Protein AF-0000000076527649 (afdb_homodimer)

InterPro domains:
  IPR000086 NUDIX hydrolase domain [PF00293] (22-141)
  IPR000086 NUDIX hydrolase domain [PS51462] (19-153)
  IPR015797 NUDIX hydrolase-like domain superfamily [SSF55811] (13-155)

Radius of gyration: 20.02 Å; Cα contacts (8 Å, |Δi|>4): 810; chains: 2; bounding box: 46×56×42 Å

pLDDT: mean 96.18, std 4.48, range [64.5, 98.94]

Solvent-accessible surface area (backbone atoms only — not comparable to full-atom values): 16384 Å² total; per-residue (Å²): 100,77,82,54,66,71,56,52,59,46,35,76,54,52,56,45,56,76,44,50,30,47,29,27,26,37,42,34,37,35,88,86,57,24,36,46,32,33,24,31,57,88,78,54,30,31,28,52,42,60,48,65,54,57,81,39,43,33,54,55,55,36,32,37,49,42,35,29,48,48,26,57,35,54,51,43,79,75,43,53,12,29,44,43,36,36,65,70,45,70,46,96,88,52,41,27,37,20,36,41,34,42,31,26,20,28,30,42,57,91,42,78,64,76,57,38,63,54,45,78,46,35,76,41,40,45,75,30,44,83,89,57,62,78,79,51,61,36,84,65,30,64,62,52,46,51,34,18,52,52,23,73,76,39,48,56,72,31,36,45,68,83,100,78,80,54,66,72,56,53,58,47,36,77,55,52,56,43,55,76,43,51,29,46,30,27,26,36,40,34,38,36,88,87,58,24,35,46,33,32,23,31,58,87,80,55,30,32,27,53,43,59,49,67,52,56,81,40,42,34,54,54,54,35,30,38,52,42,35,28,48,47,27,55,36,54,51,43,79,74,42,51,11,30,45,42,37,36,66,71,43,69,46,96,89,51,41,26,37,20,36,40,33,42,31,26,19,28,30,44,56,91,41,78,62,77,57,36,63,53,44,79,46,35,77,40,42,43,74,29,44,84,92,56,63,78,79,52,59,35,85,66,30,62,61,54,47,50,34,17,52,52,23,72,75,38,50,55,72,32,35,46,69,83

Nearest PDB structures (foldseek):
  3i7u-assembly1_B  TM=8.490E-01  e=4.501E-09  Aquifex aeolicus VF5
  6m72-assembly1_A  TM=7.356E-01  e=7.738E-08  Mycolicibacterium smegmatis MC2 155
  7r0d-assembly1_AAA  TM=6.842E-01  e=3.513E-07  Homo sapiens
  4mpo-assembly3_C  TM=6.882E-01  e=1.600E-07  Chlamydia trac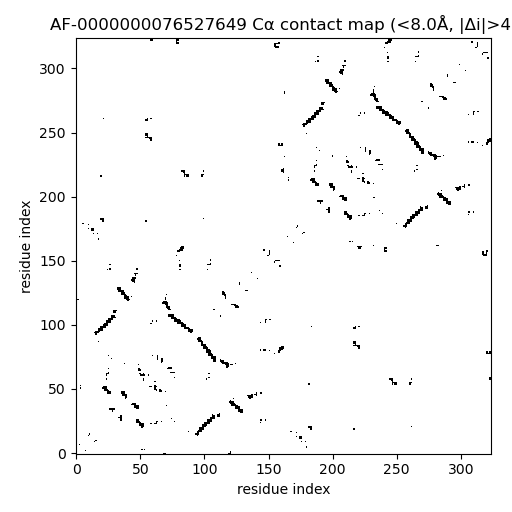homatis L2/434/Bu
  2azw-assembly1_A  TM=6.845E-01  e=6.416E-06  Enterococcus faecalis V583

Sequence (324 aa):
MATPDFILALRDKIGHDLLWLPGVSIVVVDDDGRVLLGRRADTGHWAVVSGIPDPGEQPAAAAMRECLEETGVEAEVLGVASVSAGAPTSFPNGDRCAFMDITFAARPVGGTARAYVADDESTEVGWFAPEALPEPLLASTPGRMRAALDWLADPARGARFQMATP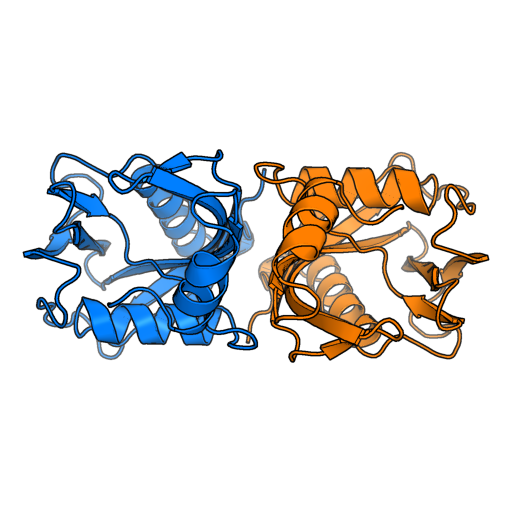DFILALRDKIGHDLLWLPGVSIVVVDDDGRVLLGRRADTGHWAVVSGIPDPGEQPAAAAMRECLEETGVEAEVLGVASVSAGAPTSFPNGDRCAFMDITFAARPVGGTARAYVADDESTEVGWFAPEALPEPLLASTPGRMRAALDWLADPARGARFQ

Organism: NCBI:txid131109

Structure (mmCIF, N/CA/C/O backbone):
data_AF-0000000076527649-model_v1
#
loop_
_entity.id
_entity.type
_entity.pdbx_description
1 polymer 'NUDIX domain-containing protein'
#
loop_
_atom_site.group_PDB
_atom_site.id
_atom_site.type_symbol
_atom_site.label_atom_id
_atom_site.label_alt_id
_atom_site.label_comp_id
_atom_site.label_asym_id
_atom_site.label_entity_id
_atom_site.label_seq_id
_atom_site.pdbx_PDB_ins_code
_atom_site.Cartn_x
_atom_site.Cartn_y
_atom_site.Cartn_z
_atom_site.occupancy
_atom_site.B_iso_or_equiv
_atom_site.auth_seq_id
_atom_site.auth_comp_id
_atom_site.auth_asym_id
_atom_site.auth_atom_id
_atom_site.pdbx_PDB_model_num
ATOM 1 N N . MET A 1 1 ? 8.305 14.57 11.555 1 64.5 1 MET A N 1
ATOM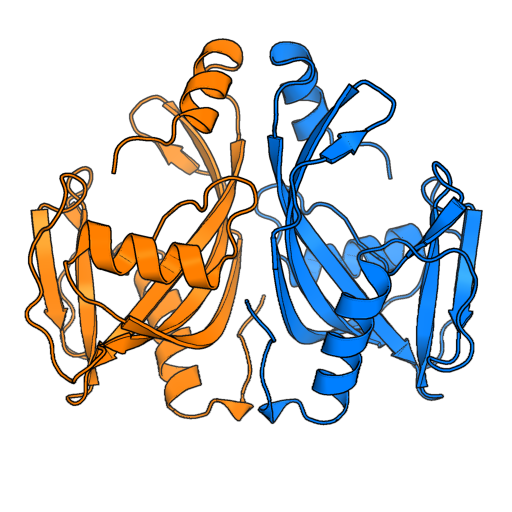 2 C CA . MET A 1 1 ? 9.242 13.586 12.086 1 64.5 1 MET A CA 1
ATOM 3 C C . MET A 1 1 ? 10.508 13.523 11.234 1 64.5 1 MET A C 1
ATOM 5 O O . MET A 1 1 ? 10.477 13.867 10.055 1 64.5 1 MET A O 1
ATOM 9 N N . ALA A 1 2 ? 11.594 13.273 11.875 1 75.12 2 ALA A N 1
ATOM 10 C CA . ALA A 1 2 ? 12.867 13.016 11.219 1 75.12 2 ALA A CA 1
ATOM 11 C C . ALA A 1 2 ? 12.766 11.844 10.25 1 75.12 2 ALA A C 1
ATOM 13 O O . ALA A 1 2 ? 11.875 11 10.383 1 75.12 2 ALA A O 1
ATOM 14 N N . THR A 1 3 ? 13.414 11.953 9.078 1 87.25 3 THR A N 1
ATOM 15 C CA . THR A 1 3 ? 13.555 10.805 8.188 1 87.25 3 THR A CA 1
ATOM 16 C C . THR A 1 3 ? 13.844 9.531 8.977 1 87.25 3 THR A C 1
ATOM 18 O O . THR A 1 3 ? 14.719 9.523 9.844 1 87.25 3 THR A O 1
ATOM 21 N N . PRO A 1 4 ? 13.047 8.555 8.734 1 91.25 4 PRO A N 1
ATOM 22 C CA . PRO A 1 4 ? 13.273 7.312 9.477 1 91.25 4 PRO A CA 1
ATOM 23 C C . PRO A 1 4 ? 14.703 6.797 9.344 1 91.25 4 PRO A C 1
ATOM 25 O O . PRO A 1 4 ? 15.32 6.945 8.281 1 91.25 4 PRO A O 1
ATOM 28 N N . ASP A 1 5 ? 15.203 6.109 10.359 1 92.56 5 ASP A N 1
ATOM 29 C CA . ASP A 1 5 ? 16.578 5.633 10.43 1 92.56 5 ASP A CA 1
ATOM 30 C C . ASP A 1 5 ? 16.891 4.668 9.289 1 92.56 5 ASP A C 1
ATOM 32 O O . ASP A 1 5 ? 18 4.691 8.734 1 92.56 5 ASP A O 1
ATOM 36 N N . PHE A 1 6 ? 16.016 3.811 8.938 1 94.81 6 PHE A N 1
ATOM 37 C CA . PHE A 1 6 ? 16.297 2.822 7.906 1 94.81 6 PHE A CA 1
ATOM 38 C C . PHE A 1 6 ? 16.5 3.496 6.551 1 94.81 6 PHE A C 1
ATOM 40 O O . PHE A 1 6 ? 17.234 2.996 5.707 1 94.81 6 PHE A O 1
ATOM 47 N N . ILE A 1 7 ? 15.805 4.574 6.344 1 96.38 7 ILE A N 1
ATOM 48 C CA . ILE A 1 7 ? 15.992 5.332 5.109 1 96.38 7 ILE A CA 1
ATOM 49 C C . ILE A 1 7 ? 17.359 6.016 5.121 1 96.38 7 ILE A C 1
ATOM 51 O O . ILE A 1 7 ? 18.078 5.996 4.121 1 96.38 7 ILE A O 1
ATOM 55 N N . LEU A 1 8 ? 17.703 6.625 6.266 1 95.94 8 LEU A N 1
ATOM 56 C CA . LEU A 1 8 ? 18.984 7.293 6.387 1 95.94 8 LEU A CA 1
ATOM 57 C C . LEU A 1 8 ? 20.141 6.324 6.113 1 95.94 8 LEU A C 1
ATOM 59 O O . LEU A 1 8 ? 21.109 6.68 5.449 1 95.94 8 LEU A O 1
ATOM 63 N N . ALA A 1 9 ? 19.984 5.156 6.621 1 96.62 9 ALA A N 1
ATOM 64 C CA . ALA A 1 9 ? 21 4.129 6.414 1 96.62 9 ALA A CA 1
ATOM 65 C C . ALA A 1 9 ? 21.141 3.795 4.934 1 96.62 9 ALA A C 1
ATOM 67 O O . ALA A 1 9 ? 22.266 3.615 4.441 1 96.62 9 ALA A O 1
ATOM 68 N N . LEU A 1 10 ? 20.062 3.732 4.234 1 97.5 10 LEU A N 1
ATOM 69 C CA . LEU A 1 10 ? 20.109 3.465 2.803 1 97.5 10 LEU A CA 1
ATOM 70 C C . LEU A 1 10 ? 20.75 4.637 2.053 1 97.5 10 LEU A C 1
ATOM 72 O O . LEU A 1 10 ? 21.578 4.434 1.169 1 97.5 10 LEU A O 1
ATOM 76 N N . ARG A 1 11 ? 20.344 5.809 2.455 1 97.75 11 ARG A N 1
ATOM 77 C CA . ARG A 1 11 ? 20.828 7.008 1.776 1 97.75 11 ARG A CA 1
ATOM 78 C C . ARG A 1 11 ? 22.344 7.133 1.902 1 97.75 11 ARG A C 1
ATOM 80 O O . ARG A 1 11 ? 23 7.609 0.98 1 97.75 11 ARG A O 1
ATOM 87 N N . ASP A 1 12 ? 22.875 6.707 2.986 1 97.69 12 ASP A N 1
ATOM 88 C CA . ASP A 1 12 ? 24.312 6.73 3.197 1 97.69 12 ASP A CA 1
ATOM 89 C C . ASP A 1 12 ? 25.047 5.914 2.131 1 97.69 12 ASP A C 1
ATOM 91 O O . ASP A 1 12 ? 26.203 6.195 1.802 1 97.69 12 ASP A O 1
ATOM 95 N N . LYS A 1 13 ? 24.359 5.035 1.531 1 97.94 13 LYS A N 1
ATOM 96 C CA . LYS A 1 13 ? 25 4.117 0.59 1 97.94 13 LYS A CA 1
ATOM 97 C C . LYS A 1 13 ? 24.578 4.418 -0.844 1 97.94 13 LYS A C 1
ATOM 99 O O . LYS A 1 13 ? 25.391 4.344 -1.767 1 97.94 13 LYS A O 1
ATOM 104 N N . ILE A 1 14 ? 23.375 4.859 -1.04 1 98.06 14 ILE A N 1
ATOM 105 C CA . ILE A 1 14 ? 22.875 4.934 -2.406 1 98.06 14 ILE A CA 1
ATOM 106 C C . ILE A 1 14 ? 22.828 6.391 -2.863 1 98.06 14 ILE A C 1
ATOM 108 O O . ILE A 1 14 ? 22.5 6.676 -4.016 1 98.06 14 ILE A O 1
ATOM 112 N N . GLY A 1 15 ? 23.125 7.254 -1.95 1 97.44 15 GLY A N 1
ATOM 113 C CA . GLY A 1 15 ? 22.969 8.664 -2.27 1 97.44 15 GLY A CA 1
ATOM 114 C C . GLY A 1 15 ? 21.531 9.062 -2.521 1 97.44 15 GLY A C 1
ATOM 115 O O . GLY A 1 15 ? 20.656 8.836 -1.68 1 97.44 15 GLY A O 1
ATOM 116 N N . HIS A 1 16 ? 21.328 9.562 -3.748 1 97.06 16 HIS A N 1
ATOM 117 C CA . HIS A 1 16 ? 20.031 10.141 -4.051 1 97.06 16 HIS A CA 1
ATOM 118 C C . HIS A 1 16 ? 19.234 9.25 -4.996 1 97.06 16 HIS A C 1
ATOM 120 O O . HIS A 1 16 ? 18.234 9.688 -5.57 1 97.06 16 HIS A O 1
ATOM 126 N N . ASP A 1 17 ? 19.625 8.016 -5.133 1 97.5 17 ASP A N 1
ATOM 127 C CA . ASP A 1 17 ? 18.953 7.086 -6.039 1 97.5 17 ASP A CA 1
ATOM 128 C C . ASP A 1 17 ? 17.5 6.871 -5.621 1 97.5 17 ASP A C 1
ATOM 130 O O . ASP A 1 17 ? 17.125 7.094 -4.465 1 97.5 17 ASP A O 1
ATOM 134 N N . LEU A 1 18 ? 16.719 6.414 -6.492 1 97.88 18 LEU A N 1
ATOM 135 C CA . LEU A 1 18 ? 15.273 6.281 -6.309 1 97.88 18 LEU A CA 1
ATOM 136 C C . LEU A 1 18 ? 14.953 5.215 -5.27 1 97.88 18 LEU A C 1
ATOM 138 O O . LEU A 1 18 ? 15.43 4.082 -5.371 1 97.88 18 LEU A O 1
ATOM 142 N N . LEU A 1 19 ? 14.227 5.617 -4.273 1 98.19 19 LEU A N 1
ATOM 143 C CA . LEU A 1 19 ? 13.617 4.68 -3.338 1 98.19 19 LEU A CA 1
ATOM 144 C C . LEU A 1 19 ? 12.125 4.543 -3.605 1 98.19 19 LEU A C 1
ATOM 146 O O . LEU A 1 19 ? 11.414 5.547 -3.738 1 98.19 19 LEU A O 1
ATOM 150 N N . TRP A 1 20 ? 11.609 3.389 -3.768 1 98.62 20 TRP A N 1
ATOM 151 C CA . TRP A 1 20 ? 10.203 3.041 -3.898 1 98.62 20 TRP A CA 1
ATOM 152 C C . TRP A 1 20 ? 9.641 2.533 -2.574 1 98.62 20 TRP A C 1
ATOM 154 O O . TRP A 1 20 ? 9.953 1.422 -2.145 1 98.62 20 TRP A O 1
ATOM 164 N N . LEU A 1 21 ? 8.797 3.338 -1.965 1 98.62 21 LEU A N 1
ATOM 165 C CA . LEU A 1 21 ? 8.484 3.119 -0.557 1 98.62 21 LEU A CA 1
ATOM 166 C C . LEU A 1 21 ? 6.977 3.049 -0.34 1 98.62 21 LEU A C 1
ATOM 168 O O . LEU A 1 21 ? 6.211 3.689 -1.062 1 98.62 21 LEU A O 1
ATOM 172 N N . PRO A 1 22 ? 6.555 2.277 0.679 1 98.69 22 PRO A N 1
ATOM 173 C CA . PRO A 1 22 ? 5.176 2.418 1.148 1 98.69 22 PRO A CA 1
ATOM 174 C C . PRO A 1 22 ? 4.93 3.744 1.867 1 98.69 22 PRO A C 1
ATOM 176 O O . PRO A 1 22 ? 5.812 4.242 2.566 1 98.69 22 PRO A O 1
ATOM 179 N N . GLY A 1 23 ? 3.785 4.277 1.646 1 98.44 23 GLY A N 1
ATOM 180 C CA . GLY A 1 23 ? 3.271 5.41 2.4 1 98.44 23 GLY A CA 1
ATOM 181 C C . GLY A 1 23 ? 1.859 5.191 2.912 1 98.44 23 GLY A C 1
ATOM 182 O O . GLY A 1 23 ? 1.123 4.355 2.385 1 98.44 23 GLY A O 1
ATOM 183 N N . VAL A 1 24 ? 1.516 5.902 3.941 1 98.88 24 VAL A N 1
ATOM 184 C CA . VAL A 1 24 ? 0.145 5.922 4.441 1 98.88 24 VAL A CA 1
ATOM 185 C C . VAL A 1 24 ? -0.323 7.363 4.609 1 98.88 24 VAL A C 1
ATOM 187 O O . VAL A 1 24 ? 0.489 8.266 4.832 1 98.88 24 VAL A O 1
ATOM 190 N N . SER A 1 25 ? -1.574 7.547 4.504 1 98.81 25 SER A N 1
ATOM 191 C CA . SER A 1 25 ? -2.244 8.812 4.797 1 98.81 25 SER A CA 1
ATOM 192 C C . SER A 1 25 ? -3.549 8.578 5.555 1 98.81 25 SER A C 1
ATOM 194 O O . SER A 1 25 ? -4.121 7.488 5.496 1 98.81 25 SER A O 1
ATOM 196 N N . ILE A 1 26 ? -3.977 9.531 6.285 1 98.94 26 ILE A N 1
ATOM 197 C CA . ILE A 1 26 ? -5.184 9.43 7.098 1 98.94 26 ILE A CA 1
ATOM 198 C C . ILE A 1 26 ? -5.984 10.727 7 1 98.94 26 ILE A C 1
ATOM 200 O O . ILE A 1 26 ? -5.453 11.812 7.234 1 98.94 26 ILE A O 1
ATOM 204 N N . VAL A 1 27 ? -7.195 10.609 6.551 1 98.94 27 VAL A N 1
ATOM 205 C CA . VAL A 1 27 ? -8.133 11.727 6.504 1 98.94 27 VAL A CA 1
ATOM 206 C C . VAL A 1 27 ? -9.094 11.641 7.684 1 98.94 27 VAL A C 1
ATOM 208 O O . VAL A 1 27 ? -9.992 10.789 7.703 1 98.94 27 VAL A O 1
ATOM 211 N N . VAL A 1 28 ? -8.906 12.5 8.602 1 98.88 28 VAL A N 1
ATOM 212 C CA . VAL A 1 28 ? -9.711 12.516 9.828 1 98.88 28 VAL A CA 1
ATOM 213 C C . VAL A 1 28 ? -10.828 13.547 9.695 1 98.88 28 VAL A C 1
ATOM 215 O O . VAL A 1 28 ? -10.562 14.734 9.461 1 98.88 28 VAL A O 1
ATOM 218 N N . VAL A 1 29 ? -12.008 13.094 9.836 1 98.62 29 VAL A N 1
ATOM 219 C CA . VAL A 1 29 ? -13.18 13.961 9.727 1 98.62 29 VAL A CA 1
ATOM 220 C C . VAL A 1 29 ? -13.922 14 11.055 1 98.62 29 VAL A C 1
ATOM 222 O O . VAL A 1 29 ? -14.32 12.953 11.578 1 98.62 29 VAL A O 1
ATOM 225 N N . ASP A 1 30 ? -14.07 15.203 11.578 1 98 30 ASP A N 1
ATOM 226 C CA . ASP A 1 30 ? -14.695 15.297 12.891 1 98 30 ASP A CA 1
ATOM 227 C C . ASP A 1 30 ? -16.219 15.344 12.773 1 98 30 ASP A C 1
ATOM 229 O O . ASP A 1 30 ? -16.766 15.18 11.688 1 98 30 ASP A O 1
ATOM 233 N N . ASP A 1 31 ? -16.875 15.523 13.891 1 95.44 31 ASP A N 1
ATOM 234 C CA . ASP A 1 31 ? -18.328 15.422 13.977 1 95.44 31 ASP A CA 1
ATOM 235 C C . ASP A 1 31 ? -19 16.562 13.211 1 95.44 31 ASP A C 1
ATOM 237 O O . ASP A 1 31 ? -20.156 16.438 12.82 1 95.44 31 ASP A O 1
ATOM 241 N N . ASP A 1 32 ? -18.297 17.625 13.023 1 96.06 32 ASP A N 1
ATOM 242 C CA . ASP A 1 32 ? -18.844 18.781 12.305 1 96.06 32 ASP A CA 1
ATOM 243 C C . ASP A 1 32 ? -18.547 18.688 10.812 1 96.06 32 ASP A C 1
ATOM 245 O O . ASP A 1 32 ? -18.844 19.609 10.055 1 96.06 32 ASP A O 1
ATOM 249 N N . GLY A 1 33 ? -17.859 17.594 10.383 1 97 33 GLY A N 1
ATOM 250 C CA . GLY A 1 33 ? -17.547 17.391 8.984 1 97 33 GLY A CA 1
ATOM 251 C C . GLY A 1 33 ? -16.234 18.047 8.555 1 97 33 GLY A C 1
ATOM 252 O O . GLY A 1 33 ? -15.914 18.078 7.367 1 97 33 GLY A O 1
ATOM 253 N N . ARG A 1 34 ? -15.492 18.562 9.492 1 98.12 34 ARG A N 1
ATOM 254 C CA . ARG A 1 34 ? -14.234 19.219 9.164 1 98.12 34 ARG A CA 1
ATOM 255 C C . ARG A 1 34 ? -13.102 18.188 9.023 1 98.12 34 ARG A C 1
ATOM 257 O O . ARG A 1 34 ? -13.125 17.141 9.672 1 98.12 34 ARG A O 1
ATOM 264 N N . VAL A 1 35 ? -12.164 18.562 8.203 1 98.62 35 VAL A N 1
ATOM 265 C CA . VAL A 1 35 ? -11.023 17.688 7.93 1 98.62 35 VAL A CA 1
ATOM 266 C C . VAL A 1 35 ? -9.773 18.234 8.609 1 98.62 35 VAL A C 1
ATOM 268 O O . VAL A 1 35 ? -9.555 19.453 8.625 1 98.62 35 VAL A O 1
ATOM 271 N N . LEU A 1 36 ? -8.992 17.359 9.18 1 98.62 36 LEU A N 1
ATOM 272 C CA . LEU A 1 36 ? -7.734 17.688 9.836 1 98.62 36 LEU A CA 1
ATOM 273 C C . LEU A 1 36 ? -6.605 17.828 8.812 1 98.62 36 LEU A C 1
ATOM 275 O O . LEU A 1 36 ? -6.348 16.891 8.047 1 98.62 36 LEU A O 1
ATOM 279 N N . LEU A 1 37 ? -5.988 19 8.734 1 98.56 37 LEU A N 1
ATOM 280 C CA . LEU A 1 37 ? -4.844 19.234 7.855 1 98.56 37 LEU A CA 1
ATOM 281 C C . LEU A 1 37 ? -3.664 19.797 8.641 1 98.56 37 LEU A C 1
ATOM 283 O O . LEU A 1 37 ? -3.852 20.422 9.688 1 98.56 37 LEU A O 1
ATOM 287 N N . GLY A 1 38 ? -2.512 19.547 8.148 1 98 38 GLY A N 1
ATOM 288 C CA . GLY A 1 38 ? -1.291 20.188 8.617 1 98 38 GLY A CA 1
ATOM 289 C C . GLY A 1 38 ? -0.568 20.969 7.531 1 98 38 GLY A C 1
ATOM 290 O O . GLY A 1 38 ? -0.561 20.562 6.371 1 98 38 GLY A O 1
ATOM 291 N N . ARG A 1 39 ? 0.053 22.047 7.941 1 97.62 39 ARG A N 1
ATOM 292 C CA . ARG A 1 39 ? 0.873 22.828 7.02 1 97.62 39 ARG A CA 1
ATOM 293 C C . ARG A 1 39 ? 2.336 22.391 7.094 1 97.62 39 ARG A C 1
ATOM 295 O O . ARG A 1 39 ? 2.982 22.562 8.133 1 97.62 39 ARG A O 1
ATOM 302 N N . ARG A 1 40 ? 2.834 21.938 5.98 1 94.56 40 ARG A N 1
ATOM 303 C CA . ARG A 1 40 ? 4.195 21.422 5.949 1 94.56 40 ARG A CA 1
ATOM 304 C C . ARG A 1 40 ? 5.211 22.531 6.207 1 94.56 40 ARG A C 1
ATOM 306 O O . ARG A 1 40 ? 5.117 23.609 5.629 1 94.56 40 ARG A O 1
ATOM 313 N N . ALA A 1 41 ? 6.254 22.172 6.941 1 92.5 41 ALA A N 1
ATOM 314 C CA . ALA A 1 41 ? 7.293 23.141 7.289 1 92.5 41 ALA A CA 1
ATOM 315 C C . ALA A 1 41 ? 8.211 23.406 6.102 1 92.5 41 ALA A C 1
ATOM 317 O O . ALA A 1 41 ? 8.727 24.516 5.941 1 92.5 41 ALA A O 1
ATOM 318 N N . ASP A 1 42 ? 8.383 22.438 5.285 1 87.69 42 ASP A N 1
ATOM 319 C CA . ASP A 1 42 ? 9.375 22.531 4.219 1 87.69 42 ASP A CA 1
ATOM 320 C C . ASP A 1 42 ? 8.82 23.281 3.014 1 87.69 42 ASP A C 1
ATOM 322 O O . ASP A 1 42 ? 9.562 23.969 2.301 1 87.69 42 ASP A O 1
ATOM 326 N N . THR A 1 43 ? 7.539 23.219 2.721 1 90.88 43 THR A N 1
ATOM 327 C CA . THR A 1 43 ? 7.008 23.75 1.476 1 90.88 43 THR A CA 1
ATOM 328 C C . THR A 1 43 ? 5.922 24.797 1.755 1 90.88 43 THR A C 1
ATOM 330 O O . THR A 1 43 ? 5.57 25.578 0.877 1 90.88 43 THR A O 1
ATOM 333 N N . GLY A 1 44 ? 5.277 24.641 2.928 1 95.12 44 GLY A N 1
ATOM 334 C CA . GLY A 1 44 ? 4.195 25.547 3.287 1 95.12 44 GLY A CA 1
ATOM 335 C C . GLY A 1 44 ? 2.844 25.094 2.77 1 95.12 44 GLY A C 1
ATOM 336 O O . GLY A 1 44 ? 1.836 25.766 2.955 1 95.12 44 GLY A O 1
ATOM 337 N N . HIS A 1 45 ? 2.834 24 2.092 1 97.25 45 HIS A N 1
ATOM 338 C CA . HIS A 1 45 ? 1.574 23.469 1.585 1 97.25 45 HIS A CA 1
ATOM 339 C C . HIS A 1 45 ? 0.78 22.797 2.691 1 97.25 45 HIS A C 1
ATOM 341 O O . HIS A 1 45 ? 1.358 22.141 3.566 1 97.25 45 HIS A O 1
ATOM 347 N N . TRP A 1 46 ? -0.523 22.922 2.648 1 98.31 46 TRP A N 1
ATOM 348 C CA . TRP A 1 46 ? -1.419 22.172 3.518 1 98.31 46 TRP A CA 1
ATOM 349 C C . TRP A 1 46 ? -1.645 20.766 2.973 1 98.31 46 TRP A C 1
ATOM 351 O O . TRP A 1 46 ? -1.815 20.578 1.765 1 98.31 46 TRP A O 1
ATOM 361 N N . ALA A 1 47 ? -1.602 19.812 3.85 1 98.12 47 ALA A N 1
ATOM 362 C CA . ALA A 1 47 ? -1.72 18.422 3.418 1 98.12 47 ALA A CA 1
ATOM 363 C C . ALA A 1 47 ? -2.457 17.578 4.457 1 98.12 47 ALA A C 1
ATOM 365 O O . ALA A 1 47 ? -2.488 17.938 5.641 1 98.12 47 ALA A O 1
ATOM 366 N N . VAL A 1 48 ? -3.07 16.5 4.004 1 98.31 48 VAL A N 1
ATOM 367 C CA . VAL A 1 48 ? -3.543 15.484 4.941 1 98.31 48 VAL A CA 1
ATOM 368 C C . VAL A 1 48 ? -2.355 14.852 5.668 1 98.31 48 VAL A C 1
ATOM 370 O O . VAL A 1 48 ? -1.238 14.836 5.148 1 98.31 48 VAL A O 1
ATOM 373 N N . VAL A 1 49 ? -2.609 14.367 6.867 1 97.75 49 VAL A N 1
ATOM 374 C CA . VAL A 1 49 ? -1.566 13.703 7.641 1 97.75 49 VAL A CA 1
ATOM 375 C C . VAL A 1 49 ? -1.078 12.469 6.891 1 97.75 49 VAL A C 1
ATOM 377 O O . VAL A 1 49 ? -1.883 11.6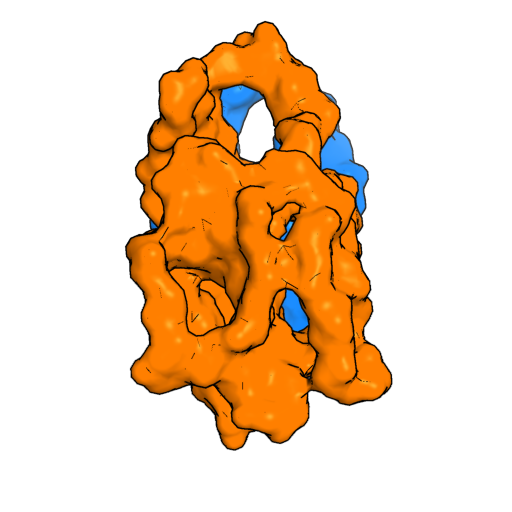72 6.395 1 97.75 49 VAL A O 1
ATOM 380 N N . SER A 1 50 ? 0.14 12.336 6.762 1 97.5 50 SER A N 1
ATOM 381 C CA . SER A 1 50 ? 0.733 11.188 6.086 1 97.5 50 SER A CA 1
ATOM 382 C C . SER A 1 50 ? 2.102 10.852 6.668 1 97.5 50 SER A C 1
ATOM 384 O O . SER A 1 50 ? 2.658 11.625 7.449 1 97.5 50 SER A O 1
ATOM 386 N N . GLY A 1 51 ? 2.654 9.68 6.309 1 96.81 51 GLY A N 1
ATOM 387 C CA . GLY A 1 51 ? 3.977 9.258 6.75 1 96.81 51 GLY A CA 1
ATOM 388 C C . GLY A 1 51 ? 4.398 7.918 6.184 1 96.81 51 GLY A C 1
ATOM 389 O O . GLY A 1 51 ? 3.682 7.328 5.371 1 96.81 51 GLY A O 1
ATOM 390 N N . ILE A 1 52 ? 5.555 7.555 6.52 1 97.75 52 ILE A N 1
ATOM 391 C CA . ILE A 1 52 ? 6.133 6.285 6.09 1 97.75 52 ILE A CA 1
ATOM 392 C C . ILE A 1 52 ? 6.086 5.281 7.242 1 97.75 52 ILE A C 1
ATOM 394 O O . ILE A 1 52 ? 6.648 5.531 8.312 1 97.75 52 ILE A O 1
ATOM 398 N N . PRO A 1 53 ? 5.391 4.172 7.07 1 98.38 53 PRO A N 1
ATOM 399 C CA . PRO A 1 53 ? 5.438 3.135 8.102 1 98.38 53 PRO A CA 1
ATOM 400 C C . PRO A 1 53 ? 6.836 2.553 8.297 1 98.38 53 PRO A C 1
ATOM 402 O O . PRO A 1 53 ? 7.598 2.434 7.332 1 98.38 53 PRO A O 1
ATOM 405 N N . ASP A 1 54 ? 7.148 2.178 9.555 1 97.81 54 ASP A N 1
ATOM 406 C CA . ASP A 1 54 ? 8.352 1.377 9.773 1 97.81 54 ASP A CA 1
ATOM 407 C C . ASP A 1 54 ? 8.227 0.008 9.109 1 97.81 54 ASP A C 1
ATOM 409 O O . ASP A 1 54 ? 7.121 -0.534 8.992 1 97.81 54 ASP A O 1
ATOM 413 N N . PRO A 1 55 ? 9.383 -0.521 8.664 1 98 55 PRO A N 1
ATOM 414 C CA . PRO A 1 55 ? 9.305 -1.859 8.078 1 98 55 PRO A CA 1
ATOM 415 C C . PRO A 1 55 ? 8.586 -2.859 8.984 1 98 55 PRO A C 1
ATOM 417 O O . PRO A 1 55 ? 8.969 -3.031 10.141 1 98 55 PRO A O 1
ATOM 420 N N . GLY A 1 56 ? 7.512 -3.459 8.484 1 97.75 56 GLY A N 1
ATOM 421 C CA . GLY A 1 56 ? 6.746 -4.434 9.25 1 97.75 56 GLY A CA 1
ATOM 422 C C . GLY A 1 56 ? 5.582 -3.818 10 1 97.75 56 GLY A C 1
ATOM 423 O O . GLY A 1 56 ? 4.711 -4.535 10.5 1 97.75 56 GLY A O 1
ATOM 424 N N . GLU A 1 57 ? 5.57 -2.531 10.148 1 98.31 57 GLU A N 1
ATOM 425 C CA . GLU A 1 57 ? 4.453 -1.859 10.805 1 98.31 57 GLU A CA 1
ATOM 426 C C . GLU A 1 57 ? 3.186 -1.938 9.953 1 98.31 57 GLU A C 1
ATOM 428 O O . GLU A 1 57 ? 3.223 -1.685 8.75 1 98.31 57 GLU A O 1
ATOM 433 N N . GLN A 1 58 ? 2.131 -2.348 10.617 1 98.88 58 GLN A N 1
ATOM 434 C CA . GLN A 1 58 ? 0.871 -2.432 9.891 1 98.88 58 GLN A CA 1
ATOM 435 C C . GLN A 1 58 ? 0.37 -1.046 9.492 1 98.88 58 GLN A C 1
ATOM 437 O O . GLN A 1 58 ? 0.572 -0.075 10.227 1 98.88 58 GLN A O 1
ATOM 442 N N . PRO A 1 59 ? -0.298 -0.922 8.312 1 98.81 59 PRO A N 1
ATOM 443 C CA . PRO A 1 59 ? -0.573 0.395 7.73 1 98.81 59 PRO A CA 1
ATOM 444 C C . PRO A 1 59 ? -1.522 1.23 8.586 1 98.81 59 PRO A C 1
ATOM 446 O O . PRO A 1 59 ? -1.311 2.434 8.758 1 98.81 59 PRO A O 1
ATOM 449 N N . ALA A 1 60 ? -2.58 0.609 9.141 1 98.88 60 ALA A N 1
ATOM 450 C CA . ALA A 1 60 ? -3.514 1.375 9.961 1 98.88 60 ALA A CA 1
ATOM 451 C C . ALA A 1 60 ? -2.842 1.874 11.234 1 98.88 60 ALA A C 1
ATOM 453 O O . ALA A 1 60 ? -3.047 3.018 11.648 1 98.88 60 ALA A O 1
ATOM 454 N N . ALA A 1 61 ? -2.062 1.013 11.844 1 98.75 61 ALA A N 1
ATOM 455 C CA . ALA A 1 61 ? -1.324 1.398 13.047 1 98.75 61 ALA A CA 1
ATOM 456 C C . ALA A 1 61 ? -0.393 2.574 12.766 1 98.75 61 ALA A C 1
ATOM 458 O O . ALA A 1 61 ? -0.312 3.514 13.562 1 98.75 61 ALA A O 1
ATOM 459 N N . ALA A 1 62 ? 0.281 2.535 11.672 1 98.56 62 ALA A N 1
ATOM 460 C CA . ALA A 1 62 ? 1.191 3.607 11.273 1 98.56 62 ALA A CA 1
ATOM 461 C C . ALA A 1 62 ? 0.437 4.918 11.062 1 98.56 62 ALA A C 1
ATOM 463 O O . ALA A 1 62 ? 0.877 5.973 11.523 1 98.56 62 ALA A O 1
ATOM 464 N N . ALA A 1 63 ? -0.7 4.855 10.352 1 98.75 63 ALA A N 1
ATOM 465 C CA . ALA A 1 63 ? -1.499 6.047 10.078 1 98.75 63 ALA A CA 1
ATOM 466 C C . ALA A 1 63 ? -1.953 6.715 11.375 1 98.75 63 ALA A C 1
ATOM 468 O O . ALA A 1 63 ? -1.856 7.934 11.523 1 98.75 63 ALA A O 1
ATOM 469 N N . MET A 1 64 ? -2.389 5.887 12.281 1 98.62 64 MET A N 1
ATOM 470 C CA . MET A 1 64 ? -2.863 6.418 13.555 1 98.62 64 MET A CA 1
ATOM 471 C C . MET A 1 64 ? -1.709 6.988 14.375 1 98.62 64 MET A C 1
ATOM 473 O O . MET A 1 64 ? -1.846 8.047 14.992 1 98.62 64 MET A O 1
ATOM 477 N N . ARG A 1 65 ? -0.582 6.281 14.406 1 98.06 65 ARG A N 1
ATOM 478 C CA . ARG A 1 65 ? 0.603 6.781 15.094 1 98.06 65 ARG A CA 1
ATOM 479 C C . ARG A 1 65 ? 1.046 8.125 14.523 1 98.06 65 ARG A C 1
ATOM 481 O O . ARG A 1 65 ? 1.301 9.07 15.273 1 98.06 65 ARG A O 1
ATOM 488 N N . GLU A 1 66 ? 1.128 8.25 13.195 1 97.81 66 GLU A N 1
ATOM 489 C CA . GLU A 1 66 ? 1.528 9.492 12.539 1 97.81 66 GLU A CA 1
ATOM 490 C C . GLU A 1 66 ? 0.562 10.625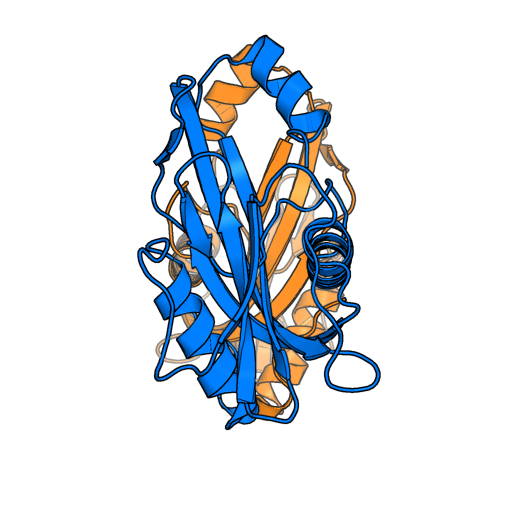 12.859 1 97.81 66 GLU A C 1
ATOM 492 O O . GLU A 1 66 ? 0.982 11.773 13.055 1 97.81 66 GLU A O 1
ATOM 497 N N . CYS A 1 67 ? -0.743 10.32 12.859 1 98.06 67 CYS A N 1
ATOM 498 C CA . CYS A 1 67 ? -1.747 11.328 13.188 1 98.06 67 CYS A CA 1
ATOM 499 C C . CYS A 1 67 ? -1.509 11.906 14.578 1 98.06 67 CYS A C 1
ATOM 501 O O . CYS A 1 67 ? -1.487 13.133 14.75 1 98.06 67 CYS A O 1
ATOM 503 N N . LEU A 1 68 ? -1.312 11.023 15.508 1 97.75 68 LEU A N 1
ATOM 504 C CA . LEU A 1 68 ? -1.062 11.445 16.875 1 97.75 68 LEU A CA 1
ATOM 505 C C . LEU A 1 68 ? 0.236 12.242 16.969 1 97.75 68 LEU A C 1
ATOM 507 O O . LEU A 1 68 ? 0.272 13.305 17.594 1 97.75 68 LEU A O 1
ATOM 511 N N . GLU A 1 69 ? 1.324 11.773 16.391 1 96.62 69 GLU A N 1
ATOM 512 C CA . GLU A 1 69 ? 2.648 12.383 16.453 1 96.62 69 GLU A CA 1
ATOM 513 C C . GLU A 1 69 ? 2.648 13.773 15.828 1 96.62 69 GLU A C 1
ATOM 515 O O . GLU A 1 69 ? 3.293 14.695 16.344 1 96.62 69 GLU A O 1
ATOM 520 N N . GLU A 1 70 ? 1.923 13.953 14.703 1 96.44 70 GLU A N 1
ATOM 521 C CA . GLU A 1 70 ? 2.008 15.195 13.945 1 96.44 70 GLU A CA 1
ATOM 522 C C . GLU A 1 70 ? 1.002 16.219 14.445 1 96.44 70 GLU A C 1
ATOM 524 O O . GLU A 1 70 ? 1.247 17.422 14.367 1 96.44 70 GLU A O 1
ATOM 529 N N . THR A 1 71 ? -0.172 15.75 14.992 1 97.31 71 THR A N 1
ATOM 530 C CA . THR A 1 71 ? -1.267 16.688 15.188 1 97.31 71 THR A CA 1
ATOM 531 C C . THR A 1 71 ? -1.792 16.625 16.609 1 97.31 71 THR A C 1
ATOM 533 O O . THR A 1 71 ? -2.643 17.422 17.016 1 97.31 71 THR A O 1
ATOM 536 N N . GLY A 1 72 ? -1.349 15.602 17.391 1 96.88 72 GLY A N 1
ATOM 537 C CA . GLY A 1 72 ? -1.852 15.406 18.75 1 96.88 72 GLY A CA 1
ATOM 538 C C . GLY A 1 72 ? -3.232 14.781 18.781 1 96.88 72 GLY A C 1
ATOM 539 O O . GLY A 1 72 ? -3.801 14.578 19.859 1 96.88 72 GLY A O 1
ATOM 540 N N . VAL A 1 73 ? -3.799 14.438 17.656 1 97.94 73 VAL A N 1
ATOM 541 C CA . VAL A 1 73 ? -5.168 13.938 17.578 1 97.94 73 VAL A CA 1
ATOM 542 C C . VAL A 1 73 ? -5.16 12.406 17.547 1 97.94 73 VAL A C 1
ATOM 544 O O . VAL A 1 73 ? -4.539 11.805 16.672 1 97.94 73 VAL A O 1
ATOM 547 N N . GLU A 1 74 ? -5.75 11.766 18.5 1 98.12 74 GLU A N 1
ATOM 548 C CA . GLU A 1 74 ? -6.023 10.336 18.453 1 98.12 74 GLU A CA 1
ATOM 549 C C . GLU A 1 74 ? -7.191 10.039 17.516 1 98.12 74 GLU A C 1
ATOM 551 O O . GLU A 1 74 ? -8.258 10.641 17.625 1 98.12 74 GLU A O 1
ATOM 556 N N . ALA A 1 75 ? -6.988 9.164 16.625 1 98.38 75 ALA A N 1
ATOM 557 C CA . ALA A 1 75 ? -8.016 8.867 15.625 1 98.38 75 ALA A CA 1
ATOM 558 C C . ALA A 1 75 ? -8.297 7.371 15.555 1 98.38 75 ALA A C 1
ATOM 560 O O . ALA A 1 75 ? -7.438 6.555 15.906 1 98.38 75 ALA A O 1
ATOM 561 N N . GLU A 1 76 ? -9.453 7.047 15.188 1 98.06 76 GLU A N 1
ATOM 562 C CA . GLU A 1 76 ? -9.852 5.688 14.844 1 98.06 76 GLU A CA 1
ATOM 563 C C . GLU A 1 76 ? -10.016 5.523 13.336 1 98.06 76 GLU A C 1
ATOM 565 O O . GLU A 1 76 ? -10.758 6.266 12.695 1 98.06 76 GLU A O 1
ATOM 570 N N . VAL A 1 77 ? -9.305 4.562 12.789 1 98.62 77 VAL A N 1
ATOM 571 C CA . VAL A 1 77 ? -9.43 4.254 11.367 1 98.62 77 VAL A CA 1
ATOM 572 C C . VAL A 1 77 ? -10.719 3.467 11.125 1 98.62 77 VAL A C 1
ATOM 574 O O . VAL A 1 77 ? -11 2.492 11.828 1 98.62 77 VAL A O 1
ATOM 577 N N . LEU A 1 78 ? -11.469 3.887 10.133 1 98.38 78 LEU A N 1
ATOM 578 C CA . LEU A 1 78 ? -12.742 3.246 9.844 1 98.38 78 LEU A CA 1
ATOM 579 C C . LEU A 1 78 ? -12.633 2.336 8.625 1 98.38 78 LEU A C 1
ATOM 581 O O . LEU A 1 78 ? -13.359 1.346 8.516 1 98.38 78 LEU A O 1
ATOM 585 N N . GLY A 1 79 ? -11.781 2.662 7.711 1 98.69 79 GLY A N 1
ATOM 586 C CA . GLY A 1 79 ? -11.617 1.84 6.523 1 98.69 79 GLY A CA 1
ATOM 587 C C . GLY A 1 79 ? -10.586 2.387 5.551 1 98.69 79 GLY A C 1
ATOM 588 O O . GLY A 1 79 ? -10.078 3.492 5.742 1 98.69 79 GLY A O 1
ATOM 589 N N . VAL A 1 80 ? -10.188 1.627 4.562 1 98.94 80 VAL A N 1
ATOM 590 C CA . VAL A 1 80 ? -9.297 2.025 3.477 1 98.94 80 VAL A CA 1
ATOM 591 C C . VAL A 1 80 ? -10.078 2.818 2.432 1 98.94 80 VAL A C 1
ATOM 593 O O . VAL A 1 80 ? -11 2.289 1.804 1 98.94 80 VAL A O 1
ATOM 596 N N . ALA A 1 81 ? -9.688 4.074 2.207 1 98.81 81 ALA A N 1
ATOM 597 C CA . ALA A 1 81 ? -10.414 4.953 1.296 1 98.81 81 ALA A CA 1
ATOM 598 C C . ALA A 1 81 ? -9.859 4.848 -0.124 1 98.81 81 ALA A C 1
ATOM 600 O O . ALA A 1 81 ? -10.617 4.957 -1.097 1 98.81 81 ALA A O 1
ATOM 601 N N . SER A 1 82 ? -8.562 4.664 -0.24 1 98.88 82 SER A N 1
ATOM 602 C CA . SER A 1 82 ? -7.961 4.559 -1.564 1 98.88 82 SER A CA 1
ATOM 603 C C . SER A 1 82 ? -6.547 3.992 -1.486 1 98.88 82 SER A C 1
ATOM 605 O O . SER A 1 82 ? -5.918 4.02 -0.427 1 98.88 82 SER A O 1
ATOM 607 N N . VAL A 1 83 ? -6.094 3.404 -2.523 1 98.94 83 VAL A N 1
ATOM 608 C CA . VAL A 1 83 ? -4.703 3.018 -2.744 1 98.94 83 VAL A CA 1
ATOM 609 C C . VAL A 1 83 ? -4.215 3.586 -4.074 1 98.94 83 VAL A C 1
ATOM 611 O O . VAL A 1 83 ? -4.949 3.582 -5.066 1 98.94 83 VAL A O 1
ATOM 614 N N . SER A 1 84 ? -2.98 4.16 -4.082 1 98.75 84 SER A N 1
ATOM 615 C CA . SER A 1 84 ? -2.479 4.77 -5.309 1 98.75 84 SER A CA 1
ATOM 616 C C . SER A 1 84 ? -0.965 4.949 -5.258 1 98.75 84 SER A C 1
ATOM 618 O O . SER A 1 84 ? -0.377 5.016 -4.176 1 98.75 84 SER A O 1
ATOM 620 N N . ALA A 1 85 ? -0.393 5.012 -6.441 1 98.56 85 ALA A N 1
ATOM 621 C CA . ALA A 1 85 ? 1.023 5.336 -6.586 1 98.56 85 ALA A CA 1
ATOM 622 C C . ALA A 1 85 ? 1.212 6.781 -7.035 1 98.56 85 ALA A C 1
ATOM 624 O O . ALA A 1 85 ? 0.503 7.262 -7.922 1 98.56 85 ALA A O 1
ATOM 625 N N . GLY A 1 86 ? 2.139 7.441 -6.352 1 97.25 86 GLY A N 1
ATOM 626 C CA . GLY A 1 86 ? 2.562 8.742 -6.852 1 97.25 86 GLY A CA 1
ATOM 627 C C . GLY A 1 86 ? 3.67 8.648 -7.887 1 97.25 86 GLY A C 1
ATOM 628 O O . GLY A 1 86 ? 4.395 7.648 -7.941 1 97.25 86 GLY A O 1
ATOM 629 N N . ALA A 1 87 ? 3.756 9.641 -8.695 1 95.5 87 ALA A N 1
ATOM 630 C CA . ALA A 1 87 ? 4.891 9.719 -9.609 1 95.5 87 ALA A CA 1
ATOM 631 C C . ALA A 1 87 ? 6.199 9.898 -8.844 1 95.5 87 ALA A C 1
ATOM 633 O O . ALA A 1 87 ? 6.219 10.484 -7.762 1 95.5 87 ALA A O 1
ATOM 634 N N . PRO A 1 88 ? 7.238 9.336 -9.453 1 96.06 88 PRO A N 1
ATOM 635 C CA . PRO A 1 88 ? 8.531 9.641 -8.836 1 96.06 88 PRO A CA 1
ATOM 636 C C . PRO A 1 88 ? 8.781 11.141 -8.688 1 96.06 88 PRO A C 1
ATOM 638 O O . PRO A 1 88 ? 8.422 11.914 -9.578 1 96.06 88 PRO A O 1
ATOM 641 N N . THR A 1 89 ? 9.328 11.492 -7.527 1 94.5 89 THR A N 1
ATOM 642 C CA . THR A 1 89 ? 9.578 12.906 -7.27 1 94.5 89 THR A CA 1
ATOM 643 C C . THR A 1 89 ? 10.961 13.102 -6.66 1 94.5 89 THR A C 1
ATOM 645 O O . THR A 1 89 ? 11.578 12.148 -6.18 1 94.5 89 THR A O 1
ATOM 648 N N . SER A 1 90 ? 11.461 14.32 -6.738 1 94.5 90 SER A N 1
ATOM 649 C CA . SER A 1 90 ? 12.719 14.727 -6.125 1 94.5 90 SER A CA 1
ATOM 650 C C . SER A 1 90 ? 12.492 15.766 -5.035 1 94.5 90 SER A C 1
ATOM 652 O O . SER A 1 90 ? 11.688 16.688 -5.207 1 94.5 90 SER A O 1
ATOM 654 N N . PHE A 1 91 ? 13.188 15.492 -3.953 1 91.69 91 PHE A N 1
ATOM 655 C CA . PHE A 1 91 ? 13.133 16.453 -2.854 1 91.69 91 PHE A CA 1
ATOM 656 C C . PHE A 1 91 ? 14.219 17.516 -3.006 1 91.69 91 PHE A C 1
ATOM 658 O O . PHE A 1 91 ? 15.125 17.359 -3.826 1 91.69 91 PHE A O 1
ATOM 665 N N . PRO A 1 92 ? 14.133 18.594 -2.27 1 88.94 92 PRO A N 1
ATOM 666 C CA . PRO A 1 92 ? 15.109 19.672 -2.41 1 88.94 92 PRO A CA 1
ATOM 667 C C . PRO A 1 92 ? 16.547 19.219 -2.164 1 88.94 92 PRO A C 1
ATOM 669 O O . PRO A 1 92 ? 17.484 19.766 -2.762 1 88.94 92 PRO A O 1
ATOM 672 N N . ASN A 1 93 ? 16.781 18.266 -1.38 1 92.25 93 ASN A N 1
ATOM 673 C CA . ASN A 1 93 ? 18.109 17.766 -1.063 1 92.25 93 ASN A CA 1
ATOM 674 C C . ASN A 1 93 ? 18.625 16.812 -2.137 1 92.25 93 ASN A C 1
ATOM 676 O O . ASN A 1 93 ? 19.719 16.281 -2.02 1 92.25 93 ASN A O 1
ATOM 680 N N . GLY A 1 94 ? 17.75 16.547 -3.139 1 95.56 94 GLY A N 1
ATOM 681 C CA . GLY A 1 94 ? 18.156 15.703 -4.25 1 95.56 94 GLY A CA 1
ATOM 682 C C . GLY A 1 94 ? 17.641 14.281 -4.148 1 95.56 94 GLY A C 1
ATOM 683 O O . GLY A 1 94 ? 17.719 13.516 -5.109 1 95.56 94 GLY A O 1
ATOM 684 N N . ASP A 1 95 ? 17.156 13.93 -2.961 1 96.06 95 ASP A N 1
ATOM 685 C CA . ASP A 1 95 ? 16.641 12.578 -2.771 1 96.06 95 ASP A CA 1
ATOM 686 C C . ASP A 1 95 ? 15.469 12.297 -3.717 1 96.06 95 ASP A C 1
ATOM 688 O O . ASP A 1 95 ? 14.602 13.148 -3.912 1 96.06 95 ASP A O 1
ATOM 692 N N . ARG A 1 96 ? 15.492 11.133 -4.324 1 97.56 96 ARG A N 1
ATOM 693 C CA . ARG A 1 96 ? 14.406 10.703 -5.203 1 97.56 96 ARG A CA 1
ATOM 694 C C . ARG A 1 96 ? 13.586 9.594 -4.555 1 97.56 96 ARG A C 1
ATOM 696 O O . ARG A 1 96 ? 14.141 8.641 -4.004 1 97.56 96 ARG A O 1
ATOM 703 N N . CYS A 1 97 ? 12.266 9.766 -4.613 1 97.5 97 CYS A N 1
ATOM 704 C CA . CYS A 1 97 ? 11.367 8.773 -4.039 1 97.5 97 CYS A CA 1
ATOM 705 C C . CYS A 1 97 ? 10.109 8.625 -4.887 1 97.5 97 CYS A C 1
ATOM 707 O O . CYS A 1 97 ? 9.727 9.555 -5.609 1 97.5 97 CYS A O 1
ATOM 709 N N . ALA A 1 98 ? 9.547 7.543 -4.891 1 98.12 98 ALA A N 1
ATOM 710 C CA . ALA A 1 98 ? 8.156 7.277 -5.234 1 98.12 98 ALA A CA 1
ATOM 711 C C . ALA A 1 98 ? 7.434 6.555 -4.098 1 98.12 98 ALA A C 1
ATOM 713 O O . ALA A 1 98 ? 8.062 5.84 -3.312 1 98.12 98 ALA A O 1
ATOM 714 N N . PHE A 1 99 ? 6.148 6.812 -4.027 1 98.31 99 PHE A N 1
ATOM 715 C CA . PHE A 1 99 ? 5.41 6.238 -2.908 1 98.31 99 PHE A CA 1
ATOM 716 C C . PHE A 1 99 ? 4.164 5.508 -3.396 1 98.31 99 PHE A C 1
ATOM 718 O O . PHE A 1 99 ? 3.475 5.988 -4.301 1 98.31 99 PHE A O 1
ATOM 725 N N . MET A 1 100 ? 3.906 4.328 -2.926 1 98.81 100 MET A N 1
ATOM 726 C CA . MET A 1 100 ? 2.586 3.703 -2.934 1 98.81 100 MET A CA 1
ATOM 727 C C . MET A 1 100 ? 1.823 4.027 -1.653 1 98.81 100 MET A C 1
ATOM 729 O O . MET A 1 100 ? 2.225 3.615 -0.564 1 98.81 100 MET A O 1
ATOM 733 N N . ASP A 1 101 ? 0.73 4.645 -1.813 1 98.75 101 ASP A N 1
ATOM 734 C CA . ASP A 1 101 ? 0.048 5.168 -0.635 1 98.75 101 ASP A CA 1
ATOM 735 C C . ASP A 1 101 ? -1.234 4.391 -0.35 1 98.75 101 ASP A C 1
ATOM 737 O O . ASP A 1 101 ? -1.979 4.051 -1.272 1 98.75 101 ASP A O 1
ATOM 741 N N . ILE A 1 102 ? -1.481 4.137 0.881 1 98.94 102 ILE A N 1
ATOM 742 C CA . ILE A 1 102 ? -2.766 3.684 1.408 1 98.94 102 ILE A CA 1
ATOM 743 C C . ILE A 1 102 ? -3.414 4.805 2.217 1 98.94 102 ILE A C 1
ATOM 745 O O . ILE A 1 102 ? -2.908 5.188 3.275 1 98.94 102 ILE A O 1
ATOM 749 N N . THR A 1 103 ? -4.566 5.309 1.762 1 98.94 103 THR A N 1
ATOM 750 C CA . THR A 1 103 ? -5.285 6.375 2.447 1 98.94 103 THR A CA 1
ATOM 751 C C . THR A 1 103 ? -6.426 5.805 3.287 1 98.94 103 THR A C 1
ATOM 753 O O . THR A 1 103 ? -7.254 5.047 2.783 1 98.94 103 THR A O 1
ATOM 756 N N . PHE A 1 104 ? -6.516 6.223 4.527 1 98.94 104 PHE A N 1
ATOM 757 C CA . PHE A 1 104 ? -7.547 5.746 5.438 1 98.94 104 PHE A CA 1
ATOM 758 C C . PHE A 1 104 ? -8.562 6.844 5.734 1 98.94 104 PHE A C 1
ATOM 760 O O . PHE A 1 104 ? -8.195 8.008 5.879 1 98.94 104 PHE A O 1
ATOM 767 N N . ALA A 1 105 ? -9.82 6.484 5.816 1 98.88 105 ALA A N 1
ATOM 768 C CA . ALA A 1 105 ? -10.859 7.312 6.418 1 98.88 105 ALA A CA 1
ATOM 769 C C . ALA A 1 105 ? -10.93 7.102 7.926 1 98.88 105 ALA A C 1
ATOM 771 O O . ALA A 1 105 ? -10.938 5.965 8.398 1 98.88 105 ALA A O 1
ATOM 772 N N . ALA A 1 106 ? -11 8.203 8.648 1 98.75 106 ALA A N 1
ATOM 773 C CA . ALA A 1 106 ? -10.922 8.086 10.102 1 98.75 106 ALA A CA 1
ATOM 774 C C . ALA A 1 106 ? -11.766 9.164 10.781 1 98.75 106 ALA A C 1
ATOM 776 O O . ALA A 1 106 ? -12.219 10.109 10.133 1 98.75 106 ALA A O 1
ATOM 777 N N . ARG A 1 107 ? -11.961 8.992 12.07 1 98.5 107 ARG A N 1
ATOM 778 C CA . ARG A 1 107 ? -12.594 9.961 12.961 1 98.5 107 ARG A CA 1
ATOM 779 C C . ARG A 1 107 ? -11.766 10.148 14.227 1 98.5 107 ARG A C 1
ATOM 781 O O . ARG A 1 107 ? -11.062 9.234 14.664 1 98.5 107 ARG A O 1
ATOM 788 N N . PRO A 1 108 ? -11.805 11.406 14.773 1 98.19 108 PRO A N 1
ATOM 789 C CA . PRO A 1 108 ? -11.125 11.562 16.062 1 98.19 108 PRO A CA 1
ATOM 790 C C . PRO A 1 108 ? -11.773 10.75 17.172 1 98.19 108 PRO A C 1
ATOM 792 O O . PRO A 1 108 ? -13 10.617 17.219 1 98.19 108 PRO A O 1
ATOM 795 N N . VAL A 1 109 ? -10.922 10.242 18.031 1 96.75 109 VAL A N 1
ATOM 796 C CA . VAL A 1 109 ? -11.438 9.516 19.188 1 96.75 109 VAL A CA 1
ATOM 797 C C . VAL A 1 109 ? -12.031 10.508 20.203 1 96.75 109 VAL A C 1
ATOM 799 O O . VAL A 1 109 ? -11.398 11.516 20.531 1 96.75 109 VAL A O 1
ATOM 802 N N . GLY A 1 110 ? -13.164 10.305 20.719 1 90 110 GLY A N 1
ATOM 803 C CA . GLY A 1 110 ? -13.781 11.117 21.75 1 90 110 GLY A CA 1
ATOM 804 C C . GLY A 1 110 ? -14.375 12.414 21.219 1 90 110 GLY A C 1
ATOM 805 O O . GLY A 1 110 ? -14.57 13.367 21.984 1 90 110 GLY A O 1
ATOM 806 N N . GLY A 1 111 ? -14.555 12.508 19.984 1 84 111 GLY A N 1
ATOM 807 C CA . GLY A 1 111 ? -15.125 13.711 19.406 1 84 111 GLY A CA 1
ATOM 808 C C . GLY A 1 111 ? -14.086 14.703 18.938 1 84 111 GLY A C 1
ATOM 809 O O . GLY A 1 111 ? -12.898 14.375 18.859 1 84 111 GLY A O 1
ATOM 810 N N . THR A 1 112 ? -14.609 15.891 18.625 1 81.69 112 THR A N 1
ATOM 811 C CA . THR A 1 112 ? -13.711 16.906 18.109 1 81.69 112 THR A CA 1
ATOM 812 C C . THR A 1 112 ? -12.586 17.188 19.094 1 81.69 112 THR A C 1
ATOM 814 O O . THR A 1 112 ? -12.844 17.547 20.25 1 81.69 112 THR A O 1
ATOM 817 N N . ALA A 1 113 ? -11.391 16.938 18.594 1 84.31 113 ALA A N 1
ATOM 818 C CA . ALA A 1 113 ? -10.195 17.078 19.438 1 84.31 113 ALA A CA 1
ATOM 819 C C . ALA A 1 113 ? -9.453 18.375 19.125 1 84.31 113 ALA A C 1
ATOM 821 O O . ALA A 1 113 ? -9.516 18.875 17.984 1 84.31 113 ALA A O 1
ATOM 822 N N . ARG A 1 114 ? -8.875 18.906 20.094 1 89.88 114 ARG A N 1
ATOM 823 C CA . ARG A 1 114 ? -7.953 20.016 19.844 1 89.88 114 ARG A CA 1
ATOM 824 C C . ARG A 1 114 ? -6.707 19.531 19.109 1 89.88 114 ARG A C 1
ATOM 826 O O . ARG A 1 114 ? -6.062 18.578 19.531 1 89.88 114 ARG A O 1
ATOM 833 N N . ALA A 1 115 ? -6.52 20.125 17.969 1 91.25 115 ALA A N 1
ATOM 834 C CA . ALA A 1 115 ? -5.328 19.812 17.172 1 91.25 115 ALA A CA 1
ATOM 835 C C . ALA A 1 115 ? -4.215 20.828 17.438 1 91.25 115 ALA A C 1
ATOM 837 O O . ALA A 1 115 ? -4.477 22.031 17.578 1 91.25 115 ALA A O 1
ATOM 838 N N . TYR A 1 116 ? -3.02 20.391 17.562 1 92.19 116 TYR A N 1
ATOM 839 C CA . TYR A 1 116 ? -1.859 21.25 17.719 1 92.19 116 TYR A CA 1
ATOM 840 C C . TYR A 1 116 ? -0.625 20.641 17.078 1 92.19 116 TYR A C 1
ATOM 842 O O . TYR A 1 116 ? -0.564 19.422 16.875 1 92.19 116 TYR A O 1
ATOM 850 N N . VAL A 1 117 ? 0.23 21.516 16.734 1 92.19 117 VAL A N 1
ATOM 851 C CA . VAL A 1 117 ? 1.499 21.047 16.188 1 92.19 117 VAL A CA 1
ATOM 852 C C . VAL A 1 117 ? 2.258 20.25 17.234 1 92.19 117 VAL A C 1
ATOM 854 O O . VAL A 1 117 ? 2.65 20.797 18.281 1 92.19 117 VAL A O 1
ATOM 857 N N . ALA A 1 118 ? 2.525 19 16.875 1 87.88 118 ALA A N 1
ATOM 858 C CA . ALA A 1 118 ? 3.076 18.109 17.906 1 87.88 118 ALA A CA 1
ATOM 859 C C . ALA A 1 118 ? 4.461 17.609 17.5 1 87.88 118 ALA A C 1
ATOM 861 O O . ALA A 1 118 ? 5.039 16.766 18.188 1 87.88 118 ALA A O 1
ATOM 862 N N . ASP A 1 119 ? 4.945 18.016 16.328 1 88 119 ASP A N 1
ATOM 863 C CA . ASP A 1 119 ? 6.305 17.719 15.898 1 88 119 ASP A CA 1
ATOM 864 C C . ASP A 1 119 ? 6.859 18.828 15.008 1 88 119 ASP A C 1
ATOM 866 O O . ASP A 1 119 ? 6.309 19.922 14.969 1 88 119 ASP A O 1
ATOM 870 N N . ASP A 1 120 ? 7.996 18.531 14.391 1 88.06 120 ASP A N 1
ATOM 871 C CA . ASP A 1 120 ? 8.68 19.609 13.664 1 88.06 120 ASP A CA 1
ATOM 872 C C . ASP A 1 120 ? 8.344 19.562 12.18 1 88.06 120 ASP A C 1
ATOM 874 O O . ASP A 1 120 ? 8.891 20.328 11.391 1 88.06 120 ASP A O 1
ATOM 878 N N . GLU A 1 121 ? 7.445 18.703 11.742 1 89.94 121 GLU A N 1
ATOM 879 C CA . GLU A 1 121 ? 7.145 18.516 10.328 1 89.94 121 GLU A CA 1
ATOM 880 C C . GLU A 1 121 ? 6.098 19.531 9.852 1 89.94 121 GLU A C 1
ATOM 882 O O . GLU A 1 121 ? 5.984 19.797 8.656 1 89.94 121 GLU A O 1
ATOM 887 N N . SER A 1 122 ? 5.344 20.047 10.867 1 93.19 122 SER A N 1
ATOM 888 C CA . SER A 1 122 ? 4.258 20.969 10.531 1 93.19 122 SER A CA 1
ATOM 889 C C . SER A 1 122 ? 4.422 22.297 11.242 1 93.19 122 SER A C 1
ATOM 891 O O . SER A 1 122 ? 4.93 22.359 12.359 1 93.19 122 SER A O 1
ATOM 893 N N . THR A 1 123 ? 4.035 23.375 10.539 1 96.06 123 THR A N 1
ATOM 894 C CA . THR A 1 123 ? 4.066 24.703 11.156 1 96.06 123 THR A CA 1
ATOM 895 C C . THR A 1 123 ? 2.705 25.047 11.758 1 96.06 123 THR A C 1
ATOM 897 O O . THR A 1 123 ? 2.613 25.891 12.656 1 96.06 123 THR A O 1
ATOM 900 N N . GLU A 1 124 ? 1.7 24.484 11.211 1 97 124 GLU A N 1
ATOM 901 C CA . GLU A 1 124 ? 0.322 24.672 11.656 1 97 124 GLU A CA 1
ATOM 902 C C . GLU A 1 124 ? -0.495 23.391 11.469 1 97 124 GLU A C 1
ATOM 904 O O . GLU A 1 124 ? -0.173 22.562 10.617 1 97 124 GLU A O 1
ATOM 909 N N . VAL A 1 125 ? -1.431 23.203 12.312 1 97.44 125 VAL A N 1
ATOM 910 C CA . VAL A 1 125 ? -2.447 22.172 12.18 1 97.44 125 VAL A CA 1
ATOM 911 C C . VAL A 1 125 ? -3.832 22.766 12.422 1 97.44 125 VAL A C 1
ATOM 913 O O . VAL A 1 125 ? -3.984 23.688 13.227 1 97.44 125 VAL A O 1
ATOM 916 N N . GLY A 1 126 ? -4.859 22.266 11.695 1 96.81 126 GLY A N 1
ATOM 917 C CA . GLY A 1 126 ? -6.188 22.828 11.891 1 96.81 126 GLY A CA 1
ATOM 918 C C . GLY A 1 126 ? -7.289 22 11.258 1 96.81 126 GLY A C 1
ATOM 919 O O . GLY A 1 126 ? -7.008 21.062 10.5 1 96.81 126 GLY A O 1
ATOM 920 N N . TRP A 1 127 ? -8.461 22.266 11.711 1 98.12 127 TRP A N 1
ATOM 921 C CA . TRP A 1 127 ? -9.68 21.703 11.148 1 98.12 127 TRP A CA 1
ATOM 922 C C . TRP A 1 127 ? -10.289 22.641 10.109 1 98.12 127 TRP A C 1
ATOM 924 O O . TRP A 1 127 ? -10.469 23.828 10.375 1 98.12 127 TRP A O 1
ATOM 934 N N . PHE A 1 128 ? -10.617 22.078 8.977 1 98.44 128 PHE A N 1
ATOM 935 C CA . PHE A 1 128 ? -11.148 22.906 7.898 1 98.44 128 PHE A CA 1
ATOM 936 C C . PHE A 1 128 ? -12.383 22.266 7.281 1 98.44 128 PHE A C 1
ATOM 938 O O . PHE A 1 128 ? -12.43 21.047 7.094 1 98.44 128 PHE A O 1
ATOM 945 N N . ALA A 1 129 ? -13.375 23.094 6.961 1 98.25 129 ALA A N 1
ATOM 946 C CA . ALA A 1 129 ? -14.5 22.609 6.168 1 98.25 129 ALA A CA 1
ATOM 947 C C . ALA A 1 129 ? -14.062 22.25 4.754 1 98.25 129 ALA A C 1
ATOM 949 O O . ALA A 1 129 ? -13.266 22.969 4.141 1 98.25 129 ALA A O 1
ATOM 950 N N . PRO A 1 130 ? -14.57 21.078 4.238 1 97.88 130 PRO A N 1
ATOM 951 C CA . PRO A 1 130 ? -14.188 20.672 2.885 1 97.88 130 PRO A CA 1
ATOM 952 C C . PRO A 1 130 ? -14.445 21.75 1.845 1 97.88 130 PRO A C 1
ATOM 954 O O . PRO A 1 130 ? -13.758 21.812 0.824 1 97.88 130 PRO A O 1
ATOM 957 N N . GLU A 1 131 ? -15.359 22.641 2.08 1 97 131 GLU A N 1
ATOM 958 C CA . GLU A 1 131 ? -15.711 23.688 1.137 1 97 131 GLU A CA 1
ATOM 959 C C . GLU A 1 131 ? -14.891 24.953 1.384 1 97 131 GLU A C 1
ATOM 961 O O . GLU A 1 131 ? -14.984 25.922 0.618 1 97 131 GLU A O 1
ATOM 966 N N . ALA A 1 132 ? -14.117 25 2.416 1 97.81 132 ALA A N 1
ATOM 967 C CA . ALA A 1 132 ? -13.305 26.156 2.797 1 97.81 132 ALA A CA 1
ATOM 968 C C . ALA A 1 132 ? -11.906 25.719 3.221 1 97.81 132 ALA A C 1
ATOM 970 O O . ALA A 1 132 ? -11.484 25.984 4.352 1 97.81 132 ALA A O 1
ATOM 971 N N . LEU A 1 133 ? -11.195 25.203 2.289 1 98.56 133 LEU A N 1
ATOM 972 C CA . LEU A 1 133 ? -9.867 24.672 2.572 1 98.56 133 LEU A CA 1
ATOM 973 C C . LEU A 1 133 ? -8.82 25.766 2.518 1 98.56 133 LEU A C 1
ATOM 975 O O . LEU A 1 133 ? -8.961 26.734 1.762 1 98.56 133 LEU A O 1
ATOM 979 N N . PRO A 1 134 ? -7.832 25.625 3.312 1 98.12 134 PRO A N 1
ATOM 980 C CA . PRO A 1 134 ? -6.719 26.578 3.219 1 98.12 134 PRO A CA 1
ATOM 981 C C . PRO A 1 134 ? -5.879 26.375 1.958 1 98.12 134 PRO A C 1
ATOM 983 O O . PRO A 1 134 ? -6.016 25.359 1.276 1 98.12 134 PRO A O 1
ATOM 986 N N . GLU A 1 135 ? -5.09 27.422 1.605 1 97.5 135 GLU A N 1
ATOM 987 C CA . GLU A 1 135 ? -4.195 27.375 0.453 1 97.5 135 GLU A CA 1
ATOM 988 C C . GLU A 1 135 ? -2.775 27.766 0.837 1 97.5 135 GLU A C 1
ATOM 990 O O . GLU A 1 135 ? -2.576 28.547 1.775 1 97.5 135 GLU A O 1
ATOM 995 N N . PRO A 1 136 ? -1.799 27.234 0.126 1 98.19 136 PRO A N 1
ATOM 996 C CA . PRO A 1 136 ? -1.901 26.266 -0.968 1 98.19 136 PRO A CA 1
ATOM 997 C C . PRO A 1 136 ? -2.004 24.812 -0.471 1 98.19 136 PRO A C 1
ATOM 999 O O . PRO A 1 136 ? -1.459 24.484 0.584 1 98.19 136 PRO A O 1
ATOM 1002 N N . LEU A 1 137 ? -2.639 23.906 -1.255 1 98.44 137 LEU A N 1
ATOM 1003 C CA . LEU A 1 137 ? -2.748 22.484 -0.942 1 98.44 137 LEU A CA 1
ATOM 1004 C C . LEU A 1 137 ? -1.659 21.688 -1.65 1 98.44 137 LEU A C 1
ATOM 1006 O O . LEU A 1 137 ? -1.318 21.969 -2.799 1 98.44 137 LEU A O 1
ATOM 1010 N N . LEU A 1 138 ? -1.134 20.75 -0.88 1 96.75 138 LEU A N 1
ATOM 1011 C CA . LEU A 1 138 ? -0.333 19.75 -1.583 1 96.75 138 LEU A CA 1
ATOM 1012 C C . LEU A 1 138 ? -1.165 19.031 -2.643 1 96.75 138 LEU A C 1
ATOM 1014 O O . LEU A 1 138 ? -2.328 18.703 -2.406 1 96.75 138 LEU A O 1
ATOM 1018 N N . ALA A 1 139 ? -0.56 18.703 -3.756 1 95.94 139 ALA A N 1
ATOM 1019 C CA . ALA A 1 139 ? -1.252 18.188 -4.934 1 95.94 139 ALA A CA 1
ATOM 1020 C C . ALA A 1 139 ? -2.008 16.906 -4.609 1 95.94 139 ALA A C 1
ATOM 1022 O O . ALA A 1 139 ? -3.051 16.625 -5.207 1 95.94 139 ALA A O 1
ATOM 1023 N N . SER A 1 140 ? -1.523 16.094 -3.678 1 96.75 140 SER A N 1
ATOM 1024 C CA . SER A 1 140 ? -2.135 14.805 -3.352 1 96.75 140 SER A CA 1
ATOM 1025 C C . SER A 1 140 ? -3.348 14.984 -2.445 1 96.75 140 SER A C 1
ATOM 1027 O O . SER A 1 140 ? -4.156 14.07 -2.291 1 96.75 140 SER A O 1
ATOM 1029 N N . THR A 1 141 ? -3.521 16.078 -1.793 1 98.12 141 THR A N 1
ATOM 1030 C CA . THR A 1 141 ? -4.473 16.297 -0.709 1 98.12 141 THR A CA 1
ATOM 1031 C C . THR A 1 141 ? -5.906 16.219 -1.226 1 98.12 141 THR A C 1
ATOM 1033 O O . THR A 1 141 ? -6.727 15.469 -0.687 1 98.12 141 THR A O 1
ATOM 1036 N N . PRO A 1 142 ? -6.266 16.891 -2.377 1 98.06 142 PRO A N 1
ATOM 1037 C CA . PRO A 1 142 ? -7.668 16.859 -2.803 1 98.06 142 PRO A CA 1
ATOM 1038 C C . PRO A 1 142 ? -8.156 15.453 -3.139 1 98.06 142 PRO A C 1
ATOM 1040 O O . PRO A 1 142 ? -9.273 15.078 -2.771 1 98.06 142 PRO A O 1
ATOM 1043 N N . GLY A 1 143 ? -7.348 14.727 -3.826 1 98 143 GLY A N 1
ATOM 1044 C CA . GLY A 1 143 ? -7.734 13.367 -4.18 1 98 143 GLY A CA 1
ATOM 1045 C C . GLY A 1 143 ? -7.93 12.477 -2.969 1 98 143 GLY A C 1
ATOM 1046 O O . GLY A 1 143 ? -8.906 11.719 -2.902 1 98 143 GLY A O 1
ATOM 1047 N N . ARG A 1 144 ? -7.035 12.508 -2.01 1 98.44 144 ARG A N 1
ATOM 1048 C CA . ARG A 1 144 ? -7.133 11.719 -0.786 1 98.44 144 ARG A CA 1
ATOM 1049 C C . ARG A 1 144 ? -8.367 12.102 0.019 1 98.44 144 ARG A C 1
ATOM 1051 O O . ARG A 1 144 ? -9.078 11.234 0.53 1 98.44 144 ARG A O 1
ATOM 1058 N N . MET A 1 145 ? -8.586 13.406 0.11 1 98.69 145 MET A N 1
ATOM 1059 C CA . MET A 1 145 ? -9.758 13.898 0.827 1 98.69 145 MET A CA 1
ATOM 1060 C C . MET A 1 145 ? -11.039 13.406 0.169 1 98.69 145 MET A C 1
ATOM 1062 O O . MET A 1 145 ? -11.945 12.906 0.849 1 98.69 145 MET A O 1
ATOM 1066 N N . ARG A 1 146 ? -11.117 13.555 -1.139 1 98.44 146 ARG A N 1
ATOM 1067 C CA . ARG A 1 146 ? -12.32 13.125 -1.854 1 98.44 146 ARG A CA 1
ATOM 1068 C C . ARG A 1 146 ? -12.586 11.641 -1.633 1 98.44 146 ARG A C 1
ATOM 1070 O O . ARG A 1 146 ? -13.727 11.234 -1.382 1 98.44 146 ARG A O 1
ATOM 1077 N N . ALA A 1 147 ? -11.578 10.844 -1.738 1 98.62 147 ALA A N 1
ATOM 1078 C CA . ALA A 1 147 ? -11.727 9.406 -1.531 1 98.62 147 ALA A CA 1
ATOM 1079 C C . ALA A 1 147 ? -12.266 9.102 -0.135 1 98.62 147 ALA A C 1
ATOM 1081 O O . ALA A 1 147 ? -13.18 8.289 0.022 1 98.62 147 ALA A O 1
ATOM 1082 N N . ALA A 1 148 ? -11.711 9.727 0.853 1 98.75 148 ALA A N 1
ATOM 1083 C CA . ALA A 1 148 ? -12.102 9.461 2.234 1 98.75 148 ALA A CA 1
ATOM 1084 C C . ALA A 1 148 ? -13.523 9.945 2.5 1 98.75 148 ALA A C 1
ATOM 1086 O O . ALA A 1 148 ? -14.305 9.258 3.16 1 98.75 148 ALA A O 1
ATOM 1087 N N . LEU A 1 149 ? -13.828 11.156 1.994 1 98.56 149 LEU A N 1
ATOM 1088 C CA . LEU A 1 149 ? -15.172 11.695 2.188 1 98.56 149 LEU A CA 1
ATOM 1089 C C . LEU A 1 149 ? -16.219 10.836 1.484 1 98.56 149 LEU A C 1
ATOM 1091 O O . LEU A 1 149 ? -17.297 10.594 2.027 1 98.56 149 LEU A O 1
ATOM 1095 N N . ASP A 1 150 ? -15.906 10.43 0.258 1 98.06 150 ASP A N 1
ATOM 1096 C CA . ASP A 1 150 ? -16.797 9.516 -0.449 1 98.06 150 ASP A CA 1
ATOM 1097 C C . ASP A 1 150 ? -17 8.219 0.341 1 98.06 150 ASP A C 1
ATOM 1099 O O . ASP A 1 150 ? -18.125 7.723 0.449 1 98.06 150 ASP A O 1
ATOM 1103 N N . TRP A 1 151 ? -15.945 7.668 0.849 1 98.12 151 TRP A N 1
ATOM 1104 C CA . TRP A 1 151 ? -16.016 6.449 1.643 1 98.12 151 TRP A CA 1
ATOM 1105 C C . TRP A 1 151 ? -16.891 6.656 2.881 1 98.12 151 TRP A C 1
ATOM 1107 O O . TRP A 1 151 ? -17.734 5.824 3.197 1 98.12 151 TRP A O 1
ATOM 1117 N N . LEU A 1 152 ? -16.656 7.723 3.59 1 97.81 152 LEU A N 1
ATOM 1118 C CA . LEU A 1 152 ? -17.422 8.016 4.801 1 97.81 152 LEU A CA 1
ATOM 1119 C C . LEU A 1 152 ? -18.906 8.148 4.484 1 97.81 152 LEU A C 1
ATOM 1121 O O . LEU A 1 152 ? -19.75 7.773 5.297 1 97.81 152 LEU A O 1
ATOM 1125 N N . ALA A 1 153 ? -19.172 8.711 3.35 1 97.75 153 ALA A N 1
ATOM 1126 C CA . ALA A 1 153 ? -20.562 8.883 2.938 1 97.75 153 ALA A CA 1
ATOM 1127 C C . ALA A 1 153 ? -21.203 7.547 2.588 1 97.75 153 ALA A C 1
ATOM 1129 O O . ALA A 1 153 ? -22.406 7.344 2.828 1 97.75 153 ALA A O 1
ATOM 1130 N N . ASP A 1 154 ? -20.422 6.605 2.008 1 97.88 154 ASP A N 1
ATOM 1131 C CA . ASP A 1 154 ? -20.906 5.289 1.602 1 97.88 154 ASP A CA 1
ATOM 1132 C C . ASP A 1 154 ? -19.797 4.25 1.639 1 97.88 154 ASP A C 1
ATOM 1134 O O . ASP A 1 154 ? -19.219 3.908 0.602 1 97.88 154 ASP A O 1
ATOM 1138 N N . PRO A 1 155 ? -19.609 3.656 2.789 1 95.56 155 PRO A N 1
ATOM 1139 C CA . PRO A 1 155 ? -18.531 2.684 2.928 1 95.56 155 PRO A CA 1
ATOM 1140 C C . PRO A 1 155 ? -18.672 1.5 1.975 1 95.56 155 PRO A C 1
ATOM 1142 O O . PRO A 1 155 ? -17.672 0.846 1.644 1 95.56 155 PRO A O 1
ATOM 1145 N N . ALA A 1 156 ? -19.812 1.235 1.482 1 95.75 156 ALA A N 1
ATOM 1146 C CA . ALA A 1 156 ? -20.062 0.095 0.602 1 95.75 156 ALA A CA 1
ATOM 1147 C C . ALA A 1 156 ? -19.406 0.308 -0.764 1 95.75 156 ALA A C 1
ATOM 1149 O O . ALA A 1 156 ? -19.266 -0.638 -1.542 1 95.75 156 ALA A O 1
ATOM 1150 N N . ARG A 1 157 ? -19.031 1.519 -1.066 1 92.5 157 ARG A N 1
ATOM 1151 C CA . ARG A 1 157 ? -18.359 1.829 -2.322 1 92.5 157 ARG A CA 1
ATOM 1152 C C . ARG A 1 157 ? -16.969 1.212 -2.365 1 92.5 157 ARG A C 1
ATOM 1154 O O . ARG A 1 157 ? -16.406 1.016 -3.441 1 92.5 157 ARG A O 1
ATOM 1161 N N . GLY A 1 158 ? -16.391 0.926 -1.202 1 95.94 158 GLY A N 1
ATOM 1162 C CA . GLY A 1 158 ? -15.062 0.347 -1.129 1 95.94 158 GLY A CA 1
ATOM 1163 C C . GLY A 1 158 ? -13.953 1.349 -1.411 1 95.94 158 GLY A C 1
ATOM 1164 O O . GLY A 1 158 ? -14.219 2.541 -1.582 1 95.94 158 GLY A O 1
ATOM 1165 N N . ALA A 1 159 ? -12.758 0.872 -1.396 1 98.44 159 ALA A N 1
ATOM 1166 C CA . ALA A 1 159 ? -11.594 1.72 -1.631 1 98.44 159 ALA A CA 1
ATOM 1167 C C . ALA A 1 159 ? -11.477 2.1 -3.104 1 98.44 159 ALA A C 1
ATOM 1169 O O . ALA A 1 159 ? -11.703 1.269 -3.986 1 98.44 159 ALA A O 1
ATOM 1170 N N . ARG A 1 160 ? -11.141 3.312 -3.344 1 98.25 160 ARG A N 1
ATOM 1171 C CA . ARG A 1 160 ? -10.797 3.727 -4.699 1 98.25 160 ARG A CA 1
ATOM 1172 C C . ARG A 1 160 ? -9.414 3.225 -5.09 1 98.25 160 ARG A C 1
ATOM 1174 O O . ARG A 1 160 ? -8.508 3.174 -4.258 1 98.25 160 ARG A O 1
ATOM 1181 N N . PHE A 1 161 ? -9.336 2.771 -6.281 1 98 161 PHE A N 1
ATOM 1182 C CA . PHE A 1 161 ? -8.039 2.385 -6.836 1 98 161 PHE A CA 1
ATOM 1183 C C . PHE A 1 161 ? -7.961 2.738 -8.32 1 98 161 PHE A C 1
ATOM 1185 O O . PHE A 1 161 ? -8.984 3.002 -8.953 1 98 161 PHE A O 1
ATOM 1192 N N . GLN A 1 162 ? -6.754 3.012 -8.781 1 84.81 162 GLN A N 1
ATOM 1193 C CA . GLN A 1 162 ? -6.551 3.209 -10.211 1 84.81 162 GLN A CA 1
ATOM 1194 C C . GLN A 1 162 ? -5.895 1.988 -10.844 1 84.81 162 GLN A C 1
ATOM 1196 O O . GLN A 1 162 ? -5.188 1.235 -10.172 1 84.81 162 GLN A O 1
ATOM 1201 N N . MET B 1 1 ? 9.172 -13.547 -12.734 1 64.94 1 MET B N 1
ATOM 1202 C CA . MET B 1 1 ? 9.844 -12.414 -13.359 1 64.94 1 MET B CA 1
ATOM 1203 C C . MET B 1 1 ? 11.172 -12.117 -12.664 1 64.94 1 MET B C 1
ATOM 1205 O O . MET B 1 1 ? 11.352 -12.445 -11.492 1 64.94 1 MET B O 1
ATOM 1209 N N . ALA B 1 2 ? 12.109 -11.742 -13.453 1 76.69 2 ALA B N 1
ATOM 1210 C CA . ALA B 1 2 ? 13.406 -11.281 -12.961 1 76.69 2 ALA B CA 1
ATOM 1211 C C . ALA B 1 2 ? 13.234 -10.125 -11.977 1 76.69 2 ALA B C 1
ATOM 1213 O O . ALA B 1 2 ? 12.211 -9.43 -12 1 76.69 2 ALA B O 1
ATOM 1214 N N . THR B 1 3 ? 14.039 -10.125 -10.883 1 87.12 3 THR B N 1
ATOM 1215 C CA . THR B 1 3 ? 14.094 -8.969 -10.008 1 87.12 3 THR B CA 1
ATOM 1216 C C . THR B 1 3 ? 14.086 -7.672 -10.82 1 87.12 3 THR B C 1
ATOM 1218 O O . THR B 1 3 ? 14.836 -7.535 -11.781 1 87.12 3 THR B O 1
ATOM 1221 N N . PRO B 1 4 ? 13.164 -6.832 -10.484 1 91.12 4 PRO B N 1
ATOM 1222 C CA . PRO B 1 4 ? 13.102 -5.574 -11.234 1 91.12 4 PRO B CA 1
ATOM 1223 C C . PRO B 1 4 ? 14.445 -4.84 -11.266 1 91.12 4 PRO B C 1
ATOM 1225 O O . PRO B 1 4 ? 15.195 -4.875 -10.289 1 91.12 4 PRO B O 1
ATOM 1228 N N . ASP B 1 5 ? 14.711 -4.086 -12.32 1 92.38 5 ASP B N 1
ATOM 1229 C CA . ASP B 1 5 ? 15.977 -3.395 -12.547 1 92.38 5 ASP B CA 1
ATOM 1230 C C . ASP B 1 5 ? 16.25 -2.387 -11.438 1 92.38 5 ASP B C 1
ATOM 1232 O O . ASP B 1 5 ? 17.406 -2.225 -11.016 1 92.38 5 ASP B O 1
ATOM 1236 N N . PHE B 1 6 ? 15.289 -1.677 -10.977 1 94.62 6 PHE B N 1
ATOM 1237 C CA . PHE B 1 6 ? 15.531 -0.647 -9.977 1 94.62 6 PHE B CA 1
ATOM 1238 C C . PHE B 1 6 ? 15.992 -1.268 -8.656 1 94.62 6 PHE B C 1
ATOM 1240 O O . PHE B 1 6 ? 16.734 -0.649 -7.902 1 94.62 6 PHE B O 1
ATOM 1247 N N . ILE B 1 7 ? 15.516 -2.447 -8.391 1 96.31 7 ILE B N 1
ATOM 1248 C CA . ILE B 1 7 ? 15.961 -3.152 -7.191 1 96.31 7 ILE B CA 1
ATOM 1249 C C . ILE B 1 7 ? 17.406 -3.604 -7.371 1 96.31 7 ILE B C 1
ATOM 1251 O O . ILE B 1 7 ? 18.234 -3.461 -6.461 1 96.31 7 ILE B O 1
ATOM 1255 N N . LEU B 1 8 ? 17.703 -4.156 -8.547 1 95.88 8 LEU B N 1
ATOM 1256 C CA . LEU B 1 8 ? 19.062 -4.609 -8.828 1 95.88 8 LEU B CA 1
ATOM 1257 C C . LEU B 1 8 ? 20.062 -3.463 -8.68 1 95.88 8 LEU B C 1
ATOM 1259 O O . LEU B 1 8 ? 21.156 -3.65 -8.141 1 95.88 8 LEU B O 1
ATOM 1263 N N . ALA B 1 9 ? 19.672 -2.342 -9.148 1 96.5 9 ALA B N 1
ATOM 1264 C CA . ALA B 1 9 ? 20.531 -1.163 -9.055 1 96.5 9 ALA B CA 1
ATOM 1265 C C . ALA B 1 9 ? 20.797 -0.795 -7.598 1 96.5 9 ALA B C 1
ATOM 1267 O O . ALA B 1 9 ? 21.906 -0.432 -7.234 1 96.5 9 ALA B O 1
ATOM 1268 N N . LEU B 1 10 ? 19.797 -0.901 -6.777 1 97.38 10 LEU B N 1
ATOM 1269 C CA . LEU B 1 10 ? 19.969 -0.615 -5.359 1 97.38 10 LEU B CA 1
ATOM 1270 C C . LEU B 1 10 ? 20.859 -1.66 -4.699 1 97.38 10 LEU B C 1
ATOM 1272 O O . LEU B 1 10 ? 21.75 -1.317 -3.912 1 97.38 10 LEU B O 1
ATOM 1276 N N . ARG B 1 11 ? 20.609 -2.893 -5.07 1 97.69 11 ARG B N 1
ATOM 1277 C CA . ARG B 1 11 ? 21.359 -3.99 -4.465 1 97.69 11 ARG B CA 1
ATOM 1278 C C . ARG B 1 11 ? 22.844 -3.871 -4.766 1 97.69 11 ARG B C 1
ATOM 1280 O O . ARG B 1 11 ? 23.688 -4.223 -3.932 1 97.69 11 ARG B O 1
ATOM 1287 N N . ASP B 1 12 ? 23.188 -3.371 -5.902 1 97.69 12 ASP B N 1
ATOM 1288 C CA . ASP B 1 12 ? 24.578 -3.162 -6.277 1 97.69 12 ASP B CA 1
ATOM 1289 C C . ASP B 1 12 ? 25.281 -2.234 -5.293 1 97.69 12 ASP B C 1
ATOM 1291 O O . ASP B 1 12 ? 26.5 -2.324 -5.105 1 97.69 12 ASP B O 1
ATOM 1295 N N . LYS B 1 13 ? 24.547 -1.473 -4.594 1 97.94 13 LYS B N 1
ATOM 1296 C CA . LYS B 1 13 ? 25.141 -0.459 -3.719 1 97.94 13 LYS B CA 1
ATOM 1297 C C . LYS B 1 13 ? 24.922 -0.817 -2.25 1 97.94 13 LYS B C 1
ATOM 1299 O O . LYS B 1 13 ? 25.812 -0.608 -1.425 1 97.94 13 LYS B O 1
ATOM 1304 N N . ILE B 1 14 ? 23.844 -1.446 -1.931 1 98.12 14 ILE B N 1
ATOM 1305 C CA . ILE B 1 14 ? 23.516 -1.596 -0.517 1 98.12 14 ILE B CA 1
ATOM 1306 C C . ILE B 1 14 ? 23.75 -3.037 -0.079 1 98.12 14 ILE B C 1
ATOM 1308 O O . ILE B 1 14 ? 23.609 -3.367 1.101 1 98.12 14 ILE B O 1
ATOM 1312 N N . GLY B 1 15 ? 24.078 -3.842 -1.034 1 97.5 15 GLY B N 1
ATOM 1313 C CA . GLY B 1 15 ? 24.188 -5.258 -0.719 1 97.5 15 GLY B CA 1
ATOM 1314 C C . GLY B 1 15 ? 22.875 -5.887 -0.308 1 97.5 15 GLY B C 1
ATOM 1315 O O . GLY B 1 15 ? 21.891 -5.812 -1.044 1 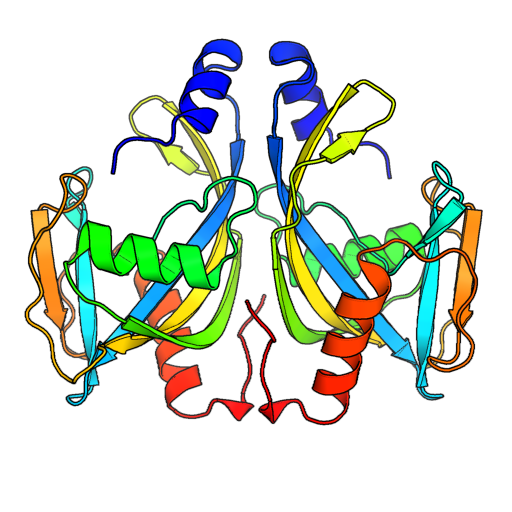97.5 15 GLY B O 1
ATOM 1316 N N . HIS B 1 16 ? 22.906 -6.391 0.938 1 97.12 16 HIS B N 1
ATOM 1317 C CA . HIS B 1 16 ? 21.75 -7.172 1.383 1 97.12 16 HIS B CA 1
ATOM 1318 C C . HIS B 1 16 ? 20.953 -6.418 2.43 1 97.12 16 HIS B C 1
ATOM 1320 O O . HIS B 1 16 ? 20.109 -7.008 3.115 1 97.12 16 HIS B O 1
ATOM 1326 N N . ASP B 1 17 ? 21.141 -5.129 2.535 1 97.5 17 ASP B N 1
ATOM 1327 C CA . ASP B 1 17 ? 20.438 -4.312 3.523 1 97.5 17 ASP B CA 1
ATOM 1328 C C . ASP B 1 17 ? 18.938 -4.34 3.281 1 97.5 17 ASP B C 1
ATOM 1330 O O . ASP B 1 17 ? 18.484 -4.629 2.172 1 97.5 17 ASP B O 1
ATOM 1334 N N . LEU B 1 18 ? 18.203 -4 4.242 1 97.94 18 LEU B N 1
ATOM 1335 C CA . LEU B 1 18 ? 16.75 -4.105 4.23 1 97.94 18 LEU B CA 1
ATOM 1336 C C . LEU B 1 18 ? 16.141 -3.111 3.244 1 97.94 18 LEU B C 1
ATOM 1338 O O . LEU B 1 18 ? 16.438 -1.916 3.299 1 97.94 18 LEU B O 1
ATOM 1342 N N . LEU B 1 19 ? 15.359 -3.633 2.332 1 98.19 19 LEU B N 1
ATOM 1343 C CA . LEU B 1 19 ? 14.5 -2.811 1.488 1 98.19 19 LEU B CA 1
ATOM 1344 C C . LEU B 1 19 ? 13.047 -2.92 1.926 1 98.19 19 LEU B C 1
ATOM 1346 O O . LEU B 1 19 ? 12.531 -4.023 2.117 1 98.19 19 LEU B O 1
ATOM 1350 N N . TRP B 1 20 ? 12.383 -1.862 2.174 1 98.62 20 TRP B N 1
ATOM 1351 C CA . TRP B 1 20 ? 10.953 -1.748 2.467 1 98.62 20 TRP B CA 1
ATOM 1352 C C . TRP B 1 20 ? 10.172 -1.348 1.22 1 98.62 20 TRP B C 1
ATOM 1354 O O . TRP B 1 20 ? 10.266 -0.206 0.764 1 98.62 20 TRP B O 1
ATOM 1364 N N . LEU B 1 21 ? 9.406 -2.285 0.701 1 98.62 21 LEU B N 1
ATOM 1365 C CA . LEU B 1 21 ? 8.898 -2.131 -0.658 1 98.62 21 LEU B CA 1
ATOM 1366 C C . LEU B 1 21 ? 7.383 -2.305 -0.696 1 98.62 21 LEU B C 1
ATOM 1368 O O . LEU B 1 21 ? 6.816 -3.055 0.105 1 98.62 21 LEU B O 1
ATOM 1372 N N . PRO B 1 22 ? 6.734 -1.618 -1.65 1 98.62 22 PRO B N 1
ATOM 1373 C CA . PRO B 1 22 ? 5.348 -1.983 -1.957 1 98.62 22 PRO B CA 1
ATOM 1374 C C . PRO B 1 22 ? 5.234 -3.338 -2.65 1 98.62 22 PRO B C 1
ATOM 1376 O O . PRO B 1 22 ? 6.102 -3.703 -3.449 1 98.62 22 PRO B O 1
ATOM 1379 N N . GLY B 1 23 ? 4.227 -4.059 -2.303 1 98.44 23 GLY B N 1
ATOM 1380 C CA . GLY B 1 23 ? 3.814 -5.266 -3 1 98.44 23 GLY B CA 1
ATOM 1381 C C . GLY B 1 23 ? 2.336 -5.281 -3.344 1 98.44 23 GLY B C 1
ATOM 1382 O O . GLY B 1 23 ? 1.542 -4.57 -2.725 1 98.44 23 GLY B O 1
ATOM 1383 N N . VAL B 1 24 ? 1.995 -6.039 -4.336 1 98.81 24 VAL B N 1
ATOM 1384 C CA . VAL B 1 24 ? 0.597 -6.281 -4.676 1 98.81 24 VAL B CA 1
ATOM 1385 C C . VAL B 1 24 ? 0.346 -7.781 -4.801 1 98.81 24 VAL B C 1
ATOM 1387 O O . VAL B 1 24 ? 1.262 -8.547 -5.117 1 98.81 24 VAL B O 1
ATOM 1390 N N . SER B 1 25 ? -0.845 -8.164 -4.555 1 98.81 25 SER B N 1
ATOM 1391 C CA . SER B 1 25 ? -1.336 -9.516 -4.781 1 98.81 25 SER B CA 1
ATOM 1392 C C . SER B 1 25 ? -2.74 -9.5 -5.379 1 98.81 25 SER B C 1
ATOM 1394 O O . SER B 1 25 ? -3.471 -8.516 -5.238 1 98.81 25 SER B O 1
ATOM 1396 N N . ILE B 1 26 ? -3.09 -10.523 -6.07 1 98.94 26 ILE B N 1
ATOM 1397 C CA . ILE B 1 26 ? -4.387 -10.617 -6.73 1 98.94 26 ILE B CA 1
ATOM 1398 C C . ILE B 1 26 ? -4.957 -12.023 -6.551 1 98.94 26 ILE B C 1
ATOM 1400 O O . ILE B 1 26 ? -4.285 -13.016 -6.852 1 98.94 26 ILE B O 1
ATOM 1404 N N . VAL B 1 27 ? -6.109 -12.094 -5.969 1 98.94 27 VAL B N 1
ATOM 1405 C CA . VAL B 1 27 ? -6.848 -13.344 -5.82 1 98.94 27 VAL B CA 1
ATOM 1406 C C . VAL B 1 27 ? -7.945 -13.422 -6.875 1 98.94 27 VAL B C 1
ATOM 1408 O O . VAL B 1 27 ? -8.953 -12.727 -6.785 1 98.94 27 VAL B O 1
ATOM 1411 N N . VAL B 1 28 ? -7.734 -14.25 -7.82 1 98.88 28 VAL B N 1
ATOM 1412 C CA . VAL B 1 28 ? -8.664 -14.406 -8.938 1 98.88 28 VAL B CA 1
ATOM 1413 C C . VAL B 1 28 ? -9.578 -15.609 -8.688 1 98.88 28 VAL B C 1
ATOM 1415 O O . VAL B 1 28 ? -9.102 -16.734 -8.492 1 98.88 28 VAL B O 1
ATOM 1418 N N . VAL B 1 29 ? -10.828 -15.344 -8.672 1 98.62 29 VAL B N 1
ATOM 1419 C CA . VAL B 1 29 ? -11.82 -16.391 -8.43 1 98.62 29 VAL B CA 1
ATOM 1420 C C . VAL B 1 29 ? -12.703 -16.562 -9.664 1 98.62 29 VAL B C 1
ATOM 1422 O O . VAL B 1 29 ? -13.328 -15.602 -10.133 1 98.62 29 VAL B O 1
ATOM 1425 N N . ASP B 1 30 ? -12.719 -17.781 -10.18 1 98 30 ASP B N 1
ATOM 1426 C CA . ASP B 1 30 ? -13.469 -17.984 -11.414 1 98 30 ASP B CA 1
ATOM 1427 C C . ASP B 1 30 ? -14.945 -18.266 -11.125 1 98 30 ASP B C 1
ATOM 1429 O O . ASP B 1 30 ? -15.383 -18.172 -9.977 1 98 30 ASP B O 1
ATOM 143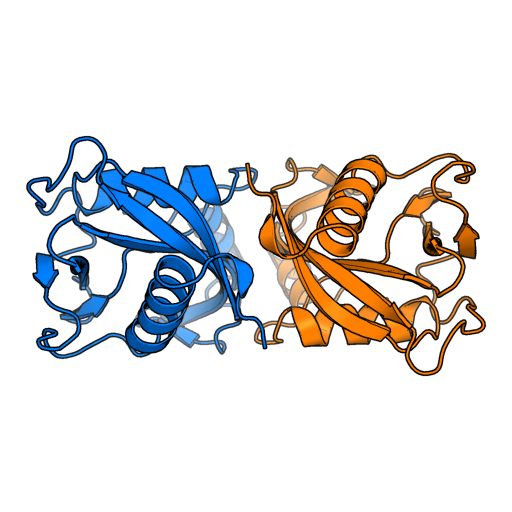3 N N . ASP B 1 31 ? -15.68 -18.562 -12.164 1 95.38 31 ASP B N 1
ATOM 1434 C CA . ASP B 1 31 ? -17.125 -18.688 -12.078 1 95.38 31 ASP B CA 1
ATOM 1435 C C . ASP B 1 31 ? -17.531 -19.906 -11.25 1 95.38 31 ASP B C 1
ATOM 1437 O O . ASP B 1 31 ? -18.641 -19.969 -10.719 1 95.38 31 ASP B O 1
ATOM 1441 N N . ASP B 1 32 ? -16.656 -20.859 -11.148 1 96.06 32 ASP B N 1
ATOM 1442 C CA . ASP B 1 32 ? -16.922 -22.062 -10.375 1 96.06 32 ASP B CA 1
ATOM 1443 C C . ASP B 1 32 ? -16.469 -21.922 -8.93 1 96.06 32 ASP B C 1
ATOM 1445 O O . ASP B 1 32 ? -16.516 -22.875 -8.148 1 96.06 32 ASP B O 1
ATOM 1449 N N . GLY B 1 33 ? -15.906 -20.719 -8.578 1 97.06 33 GLY B N 1
ATOM 1450 C CA . GLY B 1 33 ? -15.461 -20.453 -7.223 1 97.06 33 GLY B CA 1
ATOM 1451 C C . GLY B 1 33 ? -14.039 -20.891 -6.953 1 97.06 33 GLY B C 1
ATOM 1452 O O . GLY B 1 33 ? -13.578 -20.859 -5.812 1 97.06 33 GLY B O 1
ATOM 1453 N N . ARG B 1 34 ? -13.328 -21.281 -7.977 1 98.19 34 ARG B N 1
ATOM 1454 C CA . ARG B 1 34 ? -11.953 -21.734 -7.801 1 98.19 34 ARG B CA 1
ATOM 1455 C C . ARG B 1 34 ? -10.992 -20.547 -7.781 1 98.19 34 ARG B C 1
ATOM 1457 O O . ARG B 1 34 ? -11.25 -19.516 -8.414 1 98.19 34 ARG B O 1
ATOM 1464 N N . VAL B 1 35 ? -9.922 -20.75 -7.086 1 98.69 35 VAL B N 1
ATOM 1465 C CA . VAL B 1 35 ? -8.914 -19.703 -6.938 1 98.69 35 VAL B CA 1
ATOM 1466 C C . VAL B 1 35 ? -7.68 -20.062 -7.766 1 98.69 35 VAL B C 1
ATOM 1468 O O . VAL B 1 35 ? -7.27 -21.219 -7.812 1 98.69 35 VAL B O 1
ATOM 1471 N N . LEU B 1 36 ? -7.113 -19.078 -8.414 1 98.62 36 LEU B N 1
ATOM 1472 C CA . LEU B 1 36 ? -5.902 -19.219 -9.211 1 98.62 36 LEU B CA 1
ATOM 1473 C C . LEU B 1 36 ? -4.656 -19.156 -8.328 1 98.62 36 LEU B C 1
ATOM 1475 O O . LEU B 1 36 ? -4.465 -18.188 -7.586 1 98.62 36 LEU B O 1
ATOM 1479 N N . LEU B 1 37 ? -3.85 -20.219 -8.336 1 98.56 37 LEU B N 1
ATOM 1480 C CA . LEU B 1 37 ? -2.59 -20.25 -7.598 1 98.56 37 LEU B CA 1
ATOM 1481 C C . LEU B 1 37 ? -1.435 -20.641 -8.516 1 98.56 37 LEU B C 1
ATOM 1483 O O . LEU B 1 37 ? -1.641 -21.297 -9.539 1 98.56 37 LEU B O 1
ATOM 1487 N N . GLY B 1 38 ? -0.291 -20.188 -8.164 1 97.94 38 GLY B N 1
ATOM 1488 C CA . GLY B 1 38 ? 0.953 -20.625 -8.781 1 97.94 38 GLY B CA 1
ATOM 1489 C C . GLY B 1 38 ? 1.913 -21.266 -7.793 1 97.94 38 GLY B C 1
ATOM 1490 O O . GLY B 1 38 ? 2 -20.844 -6.641 1 97.94 38 GLY B O 1
ATOM 1491 N N . ARG B 1 39 ? 2.645 -22.234 -8.273 1 97.56 39 ARG B N 1
ATOM 1492 C CA . ARG B 1 39 ? 3.68 -22.875 -7.465 1 97.56 39 ARG B CA 1
ATOM 1493 C C . ARG B 1 39 ? 5.039 -22.219 -7.707 1 97.56 39 ARG B C 1
ATOM 1495 O O . ARG B 1 39 ? 5.578 -22.297 -8.812 1 97.56 39 ARG B O 1
ATOM 1502 N N . ARG B 1 40 ? 5.566 -21.688 -6.656 1 94.56 40 ARG B N 1
ATOM 1503 C CA . ARG B 1 40 ? 6.828 -20.953 -6.781 1 94.56 40 ARG B CA 1
ATOM 1504 C C . ARG B 1 40 ? 7.965 -21.891 -7.164 1 94.56 40 ARG B C 1
ATOM 1506 O O . ARG B 1 40 ? 8.109 -22.969 -6.586 1 94.56 40 ARG B O 1
ATOM 1513 N N . ALA B 1 41 ? 8.859 -21.391 -8.008 1 92.5 41 ALA B N 1
ATOM 1514 C CA . ALA B 1 41 ? 9.992 -22.188 -8.477 1 92.5 41 ALA B CA 1
ATOM 1515 C C . ALA B 1 41 ? 11.07 -22.281 -7.402 1 92.5 41 ALA B C 1
ATOM 1517 O O . ALA B 1 41 ? 11.773 -23.297 -7.312 1 92.5 41 ALA B O 1
ATOM 1518 N N . ASP B 1 42 ? 11.172 -21.297 -6.609 1 87.69 42 ASP B N 1
ATOM 1519 C CA . ASP B 1 42 ? 12.289 -21.219 -5.668 1 87.69 42 ASP B CA 1
ATOM 1520 C C . ASP B 1 42 ? 12 -22.047 -4.41 1 87.69 42 ASP B C 1
ATOM 1522 O O . ASP B 1 42 ? 12.922 -22.594 -3.797 1 87.69 42 ASP B O 1
ATOM 1526 N N . THR B 1 43 ? 10.758 -22.172 -3.977 1 90.94 43 THR B N 1
ATOM 1527 C CA . THR B 1 43 ? 10.469 -22.781 -2.68 1 90.94 43 THR B CA 1
ATOM 1528 C C . THR B 1 43 ? 9.531 -23.969 -2.836 1 90.94 43 THR B C 1
ATOM 1530 O O . THR B 1 43 ? 9.414 -24.797 -1.929 1 90.94 43 THR B O 1
ATOM 1533 N N . GLY B 1 44 ? 8.75 -23.938 -3.918 1 95.19 44 GLY B N 1
ATOM 1534 C CA . GLY B 1 44 ? 7.785 -25 -4.152 1 95.19 44 GLY B CA 1
ATOM 1535 C C . GLY B 1 44 ? 6.449 -24.75 -3.48 1 95.19 44 GLY B C 1
ATOM 1536 O O . GLY B 1 44 ? 5.547 -25.594 -3.561 1 95.19 44 GLY B O 1
ATOM 1537 N N . HIS B 1 45 ? 6.355 -23.688 -2.791 1 97.25 45 HIS B N 1
ATOM 1538 C CA . HIS B 1 45 ? 5.094 -23.344 -2.139 1 97.25 45 HIS B CA 1
ATOM 1539 C C . HIS B 1 45 ? 4.078 -22.812 -3.141 1 97.25 45 HIS B C 1
ATOM 1541 O O . HIS B 1 45 ? 4.445 -22.094 -4.074 1 97.25 45 HIS B O 1
ATOM 1547 N N . TRP B 1 46 ? 2.832 -23.141 -2.951 1 98.31 46 TRP B N 1
ATOM 1548 C CA . TRP B 1 46 ? 1.732 -22.547 -3.705 1 98.31 46 TRP B CA 1
ATOM 1549 C C . TRP B 1 46 ? 1.347 -21.188 -3.131 1 98.31 46 TRP B C 1
ATOM 1551 O O . TRP B 1 46 ? 1.282 -21.016 -1.91 1 98.31 46 TRP B O 1
ATOM 1561 N N . ALA B 1 47 ? 1.135 -20.25 -4.004 1 98.12 47 ALA B N 1
ATOM 1562 C CA . ALA B 1 47 ? 0.848 -18.891 -3.551 1 98.12 47 ALA B CA 1
ATOM 1563 C C . ALA B 1 47 ? -0.128 -18.188 -4.492 1 98.12 47 ALA B C 1
ATOM 1565 O O . ALA B 1 47 ? -0.233 -18.562 -5.668 1 98.12 47 ALA B O 1
ATOM 1566 N N . VAL B 1 48 ? -0.852 -17.219 -3.955 1 98.31 48 VAL B N 1
ATOM 1567 C CA . VAL B 1 48 ? -1.585 -16.297 -4.824 1 98.31 48 VAL B CA 1
ATOM 1568 C C . VAL B 1 48 ? -0.604 -15.5 -5.68 1 98.31 48 VAL B C 1
ATOM 1570 O O . VAL B 1 48 ? 0.548 -15.305 -5.289 1 98.31 48 VAL B O 1
ATOM 1573 N N . VAL B 1 49 ? -1.056 -15.078 -6.836 1 97.69 49 VAL B N 1
ATOM 1574 C CA . VAL B 1 49 ? -0.228 -14.266 -7.719 1 97.69 49 VAL B CA 1
ATOM 1575 C C . VAL B 1 49 ? 0.144 -12.961 -7.023 1 97.69 49 VAL B C 1
ATOM 1577 O O . VAL B 1 49 ? -0.713 -12.305 -6.43 1 97.69 49 VAL B O 1
ATOM 1580 N N . SER B 1 50 ? 1.332 -12.641 -7.039 1 97.44 50 SER B N 1
ATOM 1581 C CA . SER B 1 50 ? 1.811 -11.406 -6.422 1 97.44 50 SER B CA 1
ATOM 1582 C C . SER B 1 50 ? 3.027 -10.852 -7.16 1 97.44 50 SER B C 1
ATOM 1584 O O . SER B 1 50 ? 3.594 -11.531 -8.023 1 97.44 50 SER B O 1
ATOM 1586 N N . GLY B 1 51 ? 3.43 -9.602 -6.863 1 96.69 51 GLY B N 1
ATOM 1587 C CA . GLY B 1 51 ? 4.605 -8.977 -7.453 1 96.69 51 GLY B CA 1
ATOM 1588 C C . GLY B 1 51 ? 4.871 -7.582 -6.926 1 96.69 51 GLY B C 1
ATOM 1589 O O . GLY B 1 51 ? 4.172 -7.105 -6.027 1 96.69 51 GLY B O 1
ATOM 1590 N N . ILE B 1 52 ? 5.91 -7.047 -7.395 1 97.75 52 ILE B N 1
ATOM 1591 C CA . ILE B 1 52 ? 6.324 -5.699 -7.02 1 97.75 52 ILE B CA 1
ATOM 1592 C C . ILE B 1 52 ? 5.988 -4.727 -8.148 1 97.75 52 ILE B C 1
ATOM 1594 O O . ILE B 1 52 ? 6.457 -4.891 -9.281 1 97.75 52 ILE B O 1
ATOM 1598 N N . PRO B 1 53 ? 5.145 -3.732 -7.887 1 98.31 53 PRO B N 1
ATOM 1599 C CA . PRO B 1 53 ? 4.898 -2.713 -8.906 1 98.31 53 PRO B CA 1
ATOM 1600 C C . PRO B 1 53 ? 6.156 -1.917 -9.258 1 98.31 53 PRO B C 1
ATOM 1602 O O . PRO B 1 53 ? 6.996 -1.667 -8.391 1 98.31 53 PRO B O 1
ATOM 1605 N N . ASP B 1 54 ? 6.266 -1.508 -10.539 1 97.81 54 ASP B N 1
ATOM 1606 C CA . ASP B 1 54 ? 7.289 -0.528 -10.891 1 97.81 54 ASP B CA 1
ATOM 1607 C C . ASP B 1 54 ? 7.027 0.811 -10.203 1 97.81 54 ASP B C 1
ATOM 1609 O O . ASP B 1 54 ? 5.875 1.173 -9.961 1 97.81 54 ASP B O 1
ATOM 1613 N N . PRO B 1 55 ? 8.133 1.509 -9.898 1 98 55 PRO B N 1
ATOM 1614 C CA . PRO B 1 55 ? 7.914 2.822 -9.289 1 98 55 PRO B CA 1
ATOM 1615 C C . PRO B 1 55 ? 6.945 3.688 -10.094 1 98 55 PRO B C 1
ATOM 1617 O O . PRO B 1 55 ? 7.152 3.91 -11.289 1 98 55 PRO B O 1
ATOM 1620 N N . GLY B 1 56 ? 5.848 4.113 -9.469 1 97.75 56 GLY B N 1
ATOM 1621 C CA . GLY B 1 56 ? 4.852 4.949 -10.125 1 97.75 56 GLY B CA 1
ATOM 1622 C C . GLY B 1 56 ? 3.721 4.148 -10.742 1 97.75 56 GLY B C 1
ATOM 1623 O O . GLY B 1 56 ? 2.697 4.715 -11.141 1 97.75 56 GLY B O 1
ATOM 1624 N N . GLU B 1 57 ? 3.896 2.871 -10.883 1 98.25 57 GLU B N 1
ATOM 1625 C CA . GLU B 1 57 ? 2.832 2.027 -11.414 1 98.25 57 GLU B CA 1
ATOM 1626 C C . GLU B 1 57 ? 1.676 1.907 -10.43 1 98.25 57 GLU B C 1
ATOM 1628 O O . GLU B 1 57 ? 1.893 1.674 -9.234 1 98.25 57 GLU B O 1
ATOM 1633 N N . GLN B 1 58 ? 0.505 2.131 -10.969 1 98.81 58 GLN B N 1
ATOM 1634 C CA . GLN B 1 58 ? -0.659 2.02 -10.094 1 98.81 58 GLN B CA 1
ATOM 1635 C C . GLN B 1 58 ? -0.884 0.574 -9.656 1 98.81 58 GLN B C 1
ATOM 1637 O O . GLN B 1 58 ? -0.618 -0.357 -10.422 1 98.81 58 GLN B O 1
ATOM 1642 N N . PRO B 1 59 ? -1.381 0.351 -8.398 1 98.81 59 PRO B N 1
ATOM 1643 C CA . PRO B 1 59 ? -1.374 -0.989 -7.809 1 98.81 59 PRO B CA 1
ATOM 1644 C C . PRO B 1 59 ? -2.273 -1.97 -8.555 1 98.81 59 PRO B C 1
ATOM 1646 O O . PRO B 1 59 ? -1.896 -3.127 -8.758 1 98.81 59 PRO B O 1
ATOM 1649 N N . ALA B 1 60 ? -3.463 -1.525 -8.977 1 98.88 60 ALA B N 1
ATOM 1650 C CA . ALA B 1 60 ? -4.352 -2.436 -9.688 1 98.88 60 ALA B CA 1
ATOM 1651 C C . ALA B 1 60 ? -3.762 -2.832 -11.039 1 98.88 60 ALA B C 1
ATOM 1653 O O . ALA B 1 60 ? -3.828 -3.998 -11.438 1 98.88 60 ALA B O 1
ATOM 1654 N N . ALA B 1 61 ? -3.209 -1.86 -11.734 1 98.75 61 ALA B N 1
ATOM 1655 C CA . ALA B 1 61 ? -2.562 -2.135 -13.016 1 98.75 61 ALA B CA 1
ATOM 1656 C C . ALA B 1 61 ? -1.433 -3.146 -12.852 1 98.75 61 ALA B C 1
ATOM 1658 O O . ALA B 1 61 ? -1.298 -4.07 -13.656 1 98.75 61 ALA B O 1
ATOM 1659 N N . ALA B 1 62 ? -0.645 -2.988 -11.844 1 98.56 62 ALA B N 1
ATOM 1660 C CA . ALA B 1 62 ? 0.461 -3.902 -11.57 1 98.56 62 ALA B CA 1
ATOM 1661 C C . ALA B 1 62 ? -0.049 -5.312 -11.289 1 98.56 62 ALA B C 1
ATOM 1663 O O . ALA B 1 62 ? 0.494 -6.289 -11.805 1 98.56 62 ALA B O 1
ATOM 1664 N N . ALA B 1 63 ? -1.091 -5.43 -10.445 1 98.75 63 ALA B N 1
ATOM 1665 C CA . ALA B 1 63 ? -1.657 -6.73 -10.086 1 98.75 63 ALA B CA 1
ATOM 1666 C C . ALA B 1 63 ? -2.146 -7.469 -11.328 1 98.75 63 ALA B C 1
ATOM 1668 O O . ALA B 1 63 ? -1.874 -8.664 -11.492 1 98.75 63 ALA B O 1
ATOM 1669 N N . MET B 1 64 ? -2.811 -6.73 -12.172 1 98.62 64 MET B N 1
ATOM 1670 C CA . MET B 1 64 ? -3.34 -7.34 -13.383 1 98.62 64 MET B CA 1
ATOM 1671 C C . MET B 1 64 ? -2.213 -7.73 -14.336 1 98.62 64 MET B C 1
ATOM 1673 O O . MET B 1 64 ? -2.252 -8.797 -14.945 1 98.62 64 MET B O 1
ATOM 1677 N N . ARG B 1 65 ? -1.224 -6.859 -14.492 1 98 65 ARG B N 1
ATOM 1678 C CA . ARG B 1 65 ? -0.063 -7.168 -15.32 1 98 65 ARG B CA 1
ATOM 1679 C C . ARG B 1 65 ? 0.65 -8.422 -14.82 1 98 65 ARG B C 1
ATOM 1681 O O . ARG B 1 65 ? 0.962 -9.32 -15.602 1 98 65 ARG B O 1
ATOM 1688 N N . GLU B 1 66 ? 0.913 -8.523 -13.508 1 97.69 66 GLU B N 1
ATOM 1689 C CA . GLU B 1 66 ? 1.577 -9.672 -12.906 1 97.69 66 GLU B CA 1
ATOM 1690 C C . GLU B 1 66 ? 0.772 -10.953 -13.133 1 97.69 66 GLU B C 1
ATOM 1692 O O . GLU B 1 66 ? 1.342 -12.016 -13.383 1 97.69 66 GLU B O 1
ATOM 1697 N N . CYS B 1 67 ? -0.559 -10.859 -12.977 1 98 67 CYS B N 1
ATOM 1698 C CA . CYS B 1 67 ? -1.422 -12.016 -13.195 1 98 67 CYS B CA 1
ATOM 1699 C C . CYS B 1 67 ? -1.255 -12.562 -14.602 1 98 67 CYS B C 1
ATOM 1701 O O . CYS B 1 67 ? -1.062 -13.766 -14.789 1 98 67 CYS B O 1
ATOM 1703 N N . LEU B 1 68 ? -1.312 -11.664 -15.547 1 97.75 68 LEU B N 1
ATOM 1704 C CA . LEU B 1 68 ? -1.158 -12.055 -16.938 1 97.75 68 LEU B CA 1
ATOM 1705 C C . LEU B 1 68 ? 0.229 -12.633 -17.188 1 97.75 68 LEU B C 1
ATOM 1707 O O . LEU B 1 68 ? 0.362 -13.688 -17.812 1 97.75 68 LEU B O 1
ATOM 1711 N N . GLU B 1 69 ? 1.287 -11.992 -16.734 1 96.5 69 GLU B N 1
ATOM 1712 C CA . GLU B 1 69 ? 2.676 -12.383 -16.953 1 96.5 69 GLU B CA 1
ATOM 1713 C C . GLU B 1 69 ? 2.969 -13.75 -16.344 1 96.5 69 GLU B C 1
ATOM 1715 O O . GLU B 1 69 ? 3.684 -14.562 -16.938 1 96.5 69 GLU B O 1
ATOM 1720 N N . GLU B 1 70 ? 2.414 -14.039 -15.141 1 96.31 70 GLU B N 1
ATOM 1721 C CA . GLU B 1 70 ? 2.783 -15.242 -14.406 1 96.31 70 GLU B CA 1
ATOM 1722 C C . GLU B 1 70 ? 1.901 -16.422 -14.805 1 96.31 70 GLU B C 1
ATOM 1724 O O . GLU B 1 70 ? 2.342 -17.578 -14.766 1 96.31 70 GLU B O 1
ATOM 1729 N N . THR B 1 71 ? 0.609 -16.156 -15.195 1 97.25 71 THR B N 1
ATOM 1730 C CA . THR B 1 71 ? -0.337 -17.266 -15.266 1 97.25 71 THR B CA 1
ATOM 1731 C C . THR B 1 71 ? -1.029 -17.297 -16.625 1 97.25 71 THR B C 1
ATOM 1733 O O . THR B 1 71 ? -1.786 -18.219 -16.922 1 97.25 71 THR B O 1
ATOM 1736 N N . GLY B 1 72 ? -0.845 -16.219 -17.453 1 96.81 72 GLY B N 1
ATOM 1737 C CA . GLY B 1 72 ? -1.528 -16.109 -18.719 1 96.81 72 GLY B CA 1
ATOM 1738 C C . GLY B 1 72 ? -2.986 -15.711 -18.594 1 96.81 72 GLY B C 1
ATOM 1739 O O . GLY B 1 72 ? -3.701 -15.617 -19.594 1 96.81 72 GLY B O 1
ATOM 1740 N N . VAL B 1 73 ? -3.471 -15.453 -17.422 1 97.88 73 VAL B N 1
ATOM 1741 C CA . VAL B 1 73 ? -4.883 -15.18 -17.172 1 97.88 73 VAL B CA 1
ATOM 1742 C C . VAL B 1 73 ? -5.113 -13.672 -17.125 1 97.88 73 VAL B C 1
ATOM 1744 O O . VAL B 1 73 ? -4.5 -12.969 -16.328 1 97.88 73 VAL B O 1
ATOM 1747 N N . GLU B 1 74 ? -5.902 -13.141 -18.016 1 98.12 74 GLU B N 1
ATOM 1748 C CA . GLU B 1 74 ? -6.395 -11.766 -17.906 1 98.12 74 GLU B CA 1
ATOM 1749 C C . GLU B 1 74 ? -7.477 -11.648 -16.844 1 98.12 74 GLU B C 1
ATOM 1751 O O . GLU B 1 74 ? -8.438 -12.422 -16.828 1 98.12 74 GLU B O 1
ATOM 1756 N N . ALA B 1 75 ? -7.324 -10.742 -15.977 1 98.38 75 ALA B N 1
ATOM 1757 C CA . ALA B 1 75 ? -8.266 -10.602 -14.867 1 98.38 75 ALA B CA 1
ATOM 1758 C C . ALA B 1 75 ? -8.766 -9.164 -14.75 1 98.38 75 ALA B C 1
ATOM 1760 O O . ALA B 1 75 ? -8.102 -8.227 -15.203 1 98.38 75 ALA B O 1
ATOM 1761 N N . GLU B 1 76 ? -9.906 -9.023 -14.25 1 98.06 76 GLU B N 1
ATOM 1762 C CA . GLU B 1 76 ? -10.477 -7.738 -13.852 1 98.06 76 GLU B CA 1
ATOM 1763 C C . GLU B 1 76 ? -10.484 -7.59 -12.328 1 98.06 76 GLU B C 1
ATOM 1765 O O . GLU B 1 76 ? -11.031 -8.43 -11.617 1 98.06 76 GLU B O 1
ATOM 1770 N N . VAL B 1 77 ? -9.875 -6.531 -11.859 1 98.56 77 VAL B N 1
ATOM 1771 C CA . VAL B 1 77 ? -9.883 -6.23 -10.43 1 98.56 77 VAL B CA 1
ATOM 1772 C C . VAL B 1 77 ? -11.242 -5.66 -10.031 1 98.56 77 VAL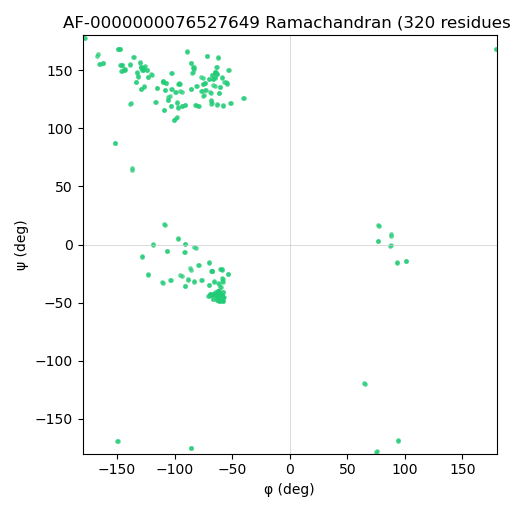 B C 1
ATOM 1774 O O . VAL B 1 77 ? -11.758 -4.758 -10.695 1 98.56 77 VAL B O 1
ATOM 1777 N N . LEU B 1 78 ? -11.797 -6.18 -8.969 1 98.31 78 LEU B N 1
ATOM 1778 C CA . LEU B 1 78 ? -13.117 -5.746 -8.523 1 98.31 78 LEU B CA 1
ATOM 1779 C C . LEU B 1 78 ? -13.008 -4.816 -7.32 1 98.31 78 LEU B C 1
ATOM 1781 O O . LEU B 1 78 ? -13.867 -3.953 -7.117 1 98.31 78 LEU B O 1
ATOM 1785 N N . GLY B 1 79 ? -12.008 -4.996 -6.512 1 98.69 79 GLY B N 1
ATOM 1786 C CA . GLY B 1 79 ? -11.844 -4.145 -5.344 1 98.69 79 GLY B CA 1
ATOM 1787 C C . GLY B 1 79 ? -10.633 -4.512 -4.504 1 98.69 79 GLY B C 1
ATOM 1788 O O . GLY B 1 79 ? -9.984 -5.523 -4.758 1 98.69 79 GLY B O 1
ATOM 1789 N N . VAL B 1 80 ? -10.242 -3.686 -3.561 1 98.94 80 VAL B N 1
ATOM 1790 C CA . VAL B 1 80 ? -9.18 -3.928 -2.588 1 98.94 80 VAL B CA 1
ATOM 1791 C C . VAL B 1 80 ? -9.703 -4.828 -1.471 1 98.94 80 VAL B C 1
ATOM 1793 O O . VAL B 1 80 ? -10.617 -4.449 -0.734 1 98.94 80 VAL B O 1
ATOM 1796 N N . ALA B 1 81 ? -9.094 -5.992 -1.303 1 98.81 81 ALA B N 1
ATOM 1797 C CA . ALA B 1 81 ? -9.555 -6.973 -0.324 1 98.81 81 ALA B CA 1
ATOM 1798 C C . ALA B 1 81 ? -8.867 -6.77 1.023 1 98.81 81 ALA B C 1
ATOM 1800 O O . ALA B 1 81 ? -9.477 -6.988 2.076 1 98.81 81 ALA B O 1
ATOM 1801 N N . SER B 1 82 ? -7.609 -6.375 0.979 1 98.88 82 SER B N 1
ATOM 1802 C CA . SER B 1 82 ? -6.883 -6.164 2.227 1 98.88 82 SER B CA 1
ATOM 1803 C C . SER B 1 82 ? -5.598 -5.379 1.991 1 98.88 82 SER B C 1
ATOM 1805 O O . SER B 1 82 ? -5.105 -5.309 0.863 1 98.88 82 SER B O 1
ATOM 1807 N N . VAL B 1 83 ? -5.121 -4.723 2.977 1 98.94 83 VAL B N 1
ATOM 1808 C CA . VAL B 1 83 ? -3.793 -4.121 3.039 1 98.94 83 VAL B CA 1
ATOM 1809 C C . VAL B 1 83 ? -3.072 -4.594 4.297 1 98.94 83 VAL B C 1
ATOM 1811 O O . VAL B 1 83 ? -3.68 -4.703 5.367 1 98.94 83 VAL B O 1
ATOM 1814 N N . SER B 1 84 ? -1.765 -4.953 4.156 1 98.81 84 SER B N 1
ATOM 1815 C CA . SER B 1 84 ? -1.036 -5.469 5.312 1 98.81 84 SER B CA 1
ATOM 1816 C C . SER B 1 84 ? 0.471 -5.406 5.09 1 98.81 84 SER B C 1
ATOM 1818 O O . SER B 1 84 ? 0.934 -5.387 3.945 1 98.81 84 SER B O 1
ATOM 1820 N N . ALA B 1 85 ? 1.175 -5.367 6.188 1 98.56 85 ALA B N 1
ATOM 1821 C CA . ALA B 1 85 ? 2.633 -5.461 6.168 1 98.56 85 ALA B CA 1
ATOM 1822 C C . ALA B 1 85 ? 3.102 -6.855 6.574 1 98.56 85 ALA B C 1
ATOM 1824 O O . ALA B 1 85 ? 2.586 -7.434 7.535 1 98.56 85 ALA B O 1
ATOM 1825 N N . GLY B 1 86 ? 4.035 -7.363 5.793 1 97.31 86 GLY B N 1
ATOM 1826 C CA . GLY B 1 86 ? 4.719 -8.57 6.227 1 97.31 86 GLY B CA 1
ATOM 1827 C C . GLY B 1 86 ? 5.91 -8.297 7.125 1 97.31 86 GLY B C 1
ATOM 1828 O O . GLY B 1 86 ? 6.461 -7.191 7.109 1 97.31 86 GLY B O 1
ATOM 1829 N N . ALA B 1 87 ? 6.25 -9.25 7.902 1 95.56 87 ALA B N 1
ATOM 1830 C CA . ALA B 1 87 ? 7.48 -9.141 8.68 1 95.56 87 ALA B CA 1
ATOM 1831 C C . ALA B 1 87 ? 8.703 -9.117 7.77 1 95.56 87 ALA B C 1
ATOM 1833 O O . ALA B 1 87 ? 8.695 -9.703 6.688 1 95.56 87 ALA B O 1
ATOM 1834 N N . PRO B 1 88 ? 9.703 -8.391 8.242 1 96.12 88 PRO B N 1
ATOM 1835 C CA . PRO B 1 88 ? 10.945 -8.484 7.477 1 96.12 88 PRO B CA 1
ATOM 1836 C C . PRO B 1 88 ? 11.414 -9.93 7.293 1 96.12 88 PRO B C 1
ATOM 1838 O O . PRO B 1 88 ? 11.289 -10.742 8.211 1 96.12 88 PRO B O 1
ATOM 1841 N N . THR B 1 89 ? 11.883 -10.195 6.078 1 94.56 89 THR B N 1
ATOM 1842 C CA . THR B 1 89 ? 12.328 -11.555 5.781 1 94.56 89 THR B CA 1
ATOM 1843 C C . THR B 1 89 ? 13.641 -11.531 5.012 1 94.56 89 THR B C 1
ATOM 1845 O O . THR B 1 89 ? 14.031 -10.5 4.457 1 94.56 89 THR B O 1
ATOM 1848 N N . SER B 1 90 ? 14.336 -12.648 5.02 1 94.56 90 SER B N 1
ATOM 1849 C CA . SER B 1 90 ? 15.562 -12.852 4.258 1 94.56 90 SER B CA 1
ATOM 1850 C C . SER B 1 90 ? 15.383 -13.93 3.193 1 94.56 90 SER B C 1
ATOM 1852 O O . SER B 1 90 ? 14.758 -14.961 3.447 1 94.56 90 SER B O 1
ATOM 1854 N N . PHE B 1 91 ? 15.891 -13.555 2.043 1 91.62 91 PHE B N 1
ATOM 1855 C CA . PHE B 1 91 ? 15.852 -14.516 0.949 1 91.62 91 PHE B CA 1
ATOM 1856 C C . PHE B 1 91 ? 17.109 -15.391 0.958 1 91.62 91 PHE B C 1
ATOM 1858 O O . PHE B 1 91 ? 18.078 -15.094 1.663 1 91.62 91 PHE B O 1
ATOM 1865 N N . PRO B 1 92 ? 17.109 -16.469 0.219 1 88.88 92 PRO B N 1
ATOM 1866 C CA . PRO B 1 92 ? 18.25 -17.391 0.231 1 88.88 92 PRO B CA 1
ATOM 1867 C C . PRO B 1 92 ? 19.562 -16.719 -0.18 1 88.88 92 PRO B C 1
ATOM 1869 O O . PRO B 1 92 ? 20.625 -17.094 0.298 1 88.88 92 PRO B O 1
ATOM 1872 N N . ASN B 1 93 ? 19.531 -15.742 -0.971 1 92.25 93 ASN B N 1
ATOM 1873 C CA . ASN B 1 93 ? 20.734 -15.047 -1.438 1 92.25 93 ASN B CA 1
ATOM 1874 C C . ASN B 1 93 ? 21.203 -14.008 -0.424 1 92.25 93 ASN B C 1
ATOM 1876 O O . ASN B 1 93 ? 22.188 -13.297 -0.667 1 92.25 93 ASN B O 1
ATOM 1880 N N . GLY B 1 94 ? 20.438 -13.875 0.676 1 95.62 94 GLY B N 1
ATOM 1881 C CA . GLY B 1 94 ? 20.828 -12.961 1.738 1 95.62 94 GLY B CA 1
ATOM 1882 C C . GLY B 1 94 ? 20.078 -11.648 1.715 1 95.62 94 GLY B C 1
ATOM 1883 O O . GLY B 1 94 ? 20.156 -10.867 2.664 1 95.62 94 GLY B O 1
ATOM 1884 N N . ASP B 1 95 ? 19.406 -11.383 0.602 1 96.12 95 ASP B N 1
ATOM 1885 C CA . ASP B 1 95 ? 18.656 -10.133 0.491 1 96.12 95 ASP B CA 1
ATOM 1886 C C . ASP B 1 95 ? 17.578 -10.031 1.569 1 96.12 95 ASP B C 1
ATOM 1888 O O . ASP B 1 95 ? 16.891 -11.016 1.858 1 96.12 95 ASP B O 1
ATOM 1892 N N . ARG B 1 96 ? 17.484 -8.875 2.182 1 97.62 96 ARG B N 1
ATOM 1893 C CA . ARG B 1 96 ? 16.453 -8.625 3.184 1 97.62 96 ARG B CA 1
ATOM 1894 C C . ARG B 1 96 ? 15.391 -7.668 2.646 1 97.62 96 ARG B C 1
ATOM 1896 O O . ARG B 1 96 ? 15.719 -6.645 2.041 1 97.62 96 ARG B O 1
ATOM 1903 N N . CYS B 1 97 ? 14.148 -8.055 2.855 1 97.56 97 CYS B N 1
ATOM 1904 C CA . CYS B 1 97 ? 13.031 -7.223 2.402 1 97.56 97 CYS B CA 1
ATOM 1905 C C . CYS B 1 97 ? 11.875 -7.273 3.396 1 97.56 97 CYS B C 1
ATOM 1907 O O . CYS B 1 97 ? 11.742 -8.242 4.145 1 97.56 97 CYS B O 1
ATOM 1909 N N . ALA B 1 98 ? 11.156 -6.285 3.479 1 98.12 98 ALA B N 1
ATOM 1910 C CA . ALA B 1 98 ? 9.789 -6.246 3.99 1 98.12 98 ALA B CA 1
ATOM 1911 C C . ALA B 1 98 ? 8.828 -5.656 2.957 1 98.12 98 ALA B C 1
ATOM 1913 O O . ALA B 1 98 ? 9.234 -4.855 2.111 1 98.12 98 ALA B O 1
ATOM 1914 N N . PHE B 1 99 ? 7.602 -6.121 3.031 1 98.31 99 PHE B N 1
ATOM 1915 C CA . PHE B 1 99 ? 6.656 -5.684 2.012 1 98.31 99 PHE B CA 1
ATOM 1916 C C . PHE B 1 99 ? 5.375 -5.156 2.648 1 98.31 99 PHE B C 1
ATOM 1918 O O . PHE B 1 99 ? 4.879 -5.73 3.619 1 98.31 99 PHE B O 1
ATOM 1925 N N . MET B 1 100 ? 4.879 -4.043 2.225 1 98.81 100 MET B N 1
ATOM 1926 C CA . MET B 1 100 ? 3.486 -3.633 2.389 1 98.81 100 MET B CA 1
ATOM 1927 C C . MET B 1 100 ? 2.643 -4.082 1.201 1 98.81 100 MET B C 1
ATOM 1929 O O . MET B 1 100 ? 2.85 -3.623 0.077 1 98.81 100 MET B O 1
ATOM 1933 N N . ASP B 1 101 ? 1.69 -4.863 1.477 1 98.75 101 ASP B N 1
ATOM 1934 C CA . ASP B 1 101 ? 0.971 -5.504 0.379 1 98.75 101 ASP B CA 1
ATOM 1935 C C . ASP B 1 101 ? -0.445 -4.941 0.25 1 98.75 101 ASP B C 1
ATOM 1937 O O . ASP B 1 101 ? -1.123 -4.719 1.255 1 98.75 101 ASP B O 1
ATOM 1941 N N . ILE B 1 102 ? -0.875 -4.746 -0.946 1 98.94 102 ILE B N 1
ATOM 1942 C CA . ILE B 1 102 ? -2.266 -4.508 -1.316 1 98.94 102 ILE B CA 1
ATOM 1943 C C . ILE B 1 102 ? -2.818 -5.723 -2.057 1 98.94 102 ILE B C 1
ATOM 1945 O O . ILE B 1 102 ? -2.383 -6.031 -3.168 1 98.94 102 ILE B O 1
ATOM 1949 N N . THR B 1 103 ? -3.824 -6.395 -1.475 1 98.94 103 THR B N 1
ATOM 1950 C CA . THR B 1 103 ? -4.441 -7.57 -2.08 1 98.94 103 THR B CA 1
ATOM 1951 C C . THR B 1 103 ? -5.746 -7.195 -2.777 1 98.94 103 THR B C 1
ATOM 1953 O O . THR B 1 103 ? -6.621 -6.566 -2.176 1 98.94 103 THR B O 1
ATOM 1956 N N . PHE B 1 104 ? -5.91 -7.637 -4 1 98.94 104 PHE B N 1
ATOM 1957 C CA . PHE B 1 104 ? -7.105 -7.336 -4.781 1 98.94 104 PHE B CA 1
ATOM 1958 C C . PHE B 1 104 ? -7.961 -8.586 -4.965 1 98.94 104 PHE B C 1
ATOM 1960 O O . PHE B 1 104 ? -7.434 -9.68 -5.172 1 98.94 104 PHE B O 1
ATOM 1967 N N . ALA B 1 105 ? -9.266 -8.422 -4.895 1 98.88 105 ALA B N 1
ATOM 1968 C CA . ALA B 1 105 ? -10.227 -9.414 -5.371 1 98.88 105 ALA B CA 1
ATOM 1969 C C . ALA B 1 105 ? -10.5 -9.234 -6.859 1 98.88 105 ALA B C 1
ATOM 1971 O O . ALA B 1 105 ? -10.75 -8.125 -7.324 1 98.88 105 ALA B O 1
ATOM 1972 N N . ALA B 1 106 ? -10.484 -10.344 -7.578 1 98.75 106 ALA B N 1
ATOM 1973 C CA . ALA B 1 106 ? -10.594 -10.234 -9.031 1 98.75 106 ALA B CA 1
ATOM 1974 C C . ALA B 1 106 ? -11.328 -11.438 -9.617 1 98.75 106 ALA B C 1
ATOM 1976 O O . ALA B 1 106 ? -11.547 -12.438 -8.93 1 98.75 106 ALA B O 1
ATOM 1977 N N . ARG B 1 107 ? -11.688 -11.312 -10.867 1 98.5 107 ARG B N 1
ATOM 1978 C CA . ARG B 1 107 ? -12.258 -12.383 -11.688 1 98.5 107 ARG B CA 1
ATOM 1979 C C . ARG B 1 107 ? -11.57 -12.453 -13.047 1 98.5 107 ARG B C 1
ATOM 1981 O O . ARG B 1 107 ? -11.078 -11.438 -13.547 1 98.5 107 ARG B O 1
ATOM 1988 N N . PRO B 1 108 ? -11.484 -13.703 -13.602 1 98.19 108 PRO B N 1
ATOM 1989 C CA . PRO B 1 108 ? -10.938 -13.766 -14.961 1 98.19 108 PRO B CA 1
ATOM 1990 C C . PRO B 1 108 ? -11.836 -13.07 -15.984 1 98.19 108 PRO B C 1
ATOM 1992 O O . PRO B 1 108 ? -13.062 -13.125 -15.875 1 98.19 108 PRO B O 1
ATOM 1995 N N . VAL B 1 109 ? -11.172 -12.453 -16.922 1 96.75 109 VAL B N 1
ATOM 1996 C CA . VAL B 1 109 ? -11.93 -11.828 -18.016 1 96.75 109 VAL B CA 1
ATOM 1997 C C . VAL B 1 109 ? -12.477 -12.914 -18.938 1 96.75 109 VAL B C 1
ATOM 1999 O O . VAL B 1 109 ? -11.734 -13.805 -19.359 1 96.75 109 VAL B O 1
ATOM 2002 N N . GLY B 1 110 ? -13.68 -12.906 -19.328 1 90.06 110 GLY B N 1
ATOM 2003 C CA . GLY B 1 110 ? -14.281 -13.812 -20.281 1 90.06 110 GLY B CA 1
ATOM 2004 C C . GLY B 1 110 ? -14.586 -15.18 -19.703 1 90.06 110 GLY B C 1
ATOM 2005 O O . GLY B 1 110 ? -14.703 -16.156 -20.438 1 90.06 110 GLY B O 1
ATOM 2006 N N . GLY B 1 111 ? -14.609 -15.281 -18.469 1 84.19 111 GLY B N 1
ATOM 2007 C CA . GLY B 1 111 ? -14.914 -16.547 -17.828 1 84.19 111 GLY B CA 1
ATOM 2008 C C . GLY B 1 111 ? -13.672 -17.359 -17.484 1 84.19 111 GLY B C 1
ATOM 2009 O O . GLY B 1 111 ? -12.555 -16.844 -17.547 1 84.19 111 GLY B O 1
ATOM 2010 N N . THR B 1 112 ? -13.969 -18.609 -17.125 1 82.12 112 THR B N 1
ATOM 2011 C CA . THR B 1 112 ? -12.859 -19.469 -16.719 1 82.12 112 THR B CA 1
ATOM 2012 C C . THR B 1 112 ? -11.828 -19.578 -17.828 1 82.12 112 THR B C 1
ATOM 2014 O O . THR B 1 112 ? -12.156 -19.984 -18.938 1 82.12 112 THR B O 1
ATOM 2017 N N . ALA B 1 113 ? -10.648 -19.141 -17.469 1 84.31 113 ALA B N 1
ATOM 2018 C CA . ALA B 1 113 ? -9.555 -19.094 -18.438 1 84.31 113 ALA B CA 1
ATOM 2019 C C . ALA B 1 113 ? -8.578 -20.25 -18.219 1 84.31 113 ALA B C 1
ATOM 2021 O O . ALA B 1 113 ? -8.43 -20.75 -17.094 1 84.31 113 ALA B O 1
ATOM 2022 N N . ARG B 1 114 ? -8.031 -20.688 -19.25 1 89.94 114 ARG B N 1
ATOM 2023 C CA . ARG B 1 114 ? -6.922 -21.641 -19.141 1 89.94 114 ARG B CA 1
ATOM 2024 C C . ARG B 1 114 ? -5.695 -20.953 -18.531 1 89.94 114 ARG B C 1
ATOM 2026 O O . ARG B 1 114 ? -5.273 -19.891 -19 1 89.94 114 ARG B O 1
ATOM 2033 N N . ALA B 1 115 ? -5.277 -21.516 -17.438 1 91.31 115 ALA B N 1
ATOM 2034 C CA . ALA B 1 115 ? -4.066 -21 -16.797 1 91.31 115 ALA B CA 1
ATOM 2035 C C . ALA B 1 115 ? -2.848 -21.828 -17.188 1 91.31 115 ALA B C 1
ATOM 2037 O O . ALA B 1 115 ? -2.934 -23.062 -17.312 1 91.31 115 ALA B O 1
ATOM 2038 N N . TYR B 1 116 ? -1.759 -21.203 -17.453 1 91.94 116 TYR B N 1
ATOM 2039 C CA . TYR B 1 116 ? -0.503 -21.875 -17.75 1 91.94 116 TYR B CA 1
ATOM 2040 C C . TYR B 1 116 ? 0.687 -21.078 -17.25 1 91.94 116 TYR B C 1
ATOM 2042 O O . TYR B 1 116 ? 0.58 -19.859 -17.047 1 91.94 116 TYR B O 1
ATOM 2050 N N . VAL B 1 117 ? 1.707 -21.812 -17.016 1 91.94 117 VAL B N 1
ATOM 2051 C CA . VAL B 1 117 ? 2.943 -21.141 -16.625 1 91.94 117 VAL B CA 1
ATOM 2052 C C . VAL B 1 117 ? 3.434 -20.234 -17.75 1 91.94 117 VAL B C 1
ATOM 2054 O O . VAL B 1 117 ? 3.781 -20.719 -18.828 1 91.94 117 VAL B O 1
ATOM 2057 N N . ALA B 1 118 ? 3.531 -18.953 -17.406 1 87.75 118 ALA B N 1
ATOM 2058 C CA . ALA B 1 118 ? 3.807 -18 -18.484 1 87.75 118 ALA B CA 1
ATOM 2059 C C . ALA B 1 118 ? 5.129 -17.281 -18.234 1 87.75 118 ALA B C 1
ATOM 2061 O O . ALA B 1 118 ? 5.477 -16.344 -18.969 1 87.75 118 ALA B O 1
ATOM 2062 N N . ASP B 1 119 ? 5.816 -17.609 -17.141 1 87.88 119 ASP B N 1
ATOM 2063 C CA . ASP B 1 119 ? 7.152 -17.078 -16.875 1 87.88 119 ASP B CA 1
ATOM 2064 C C . ASP B 1 119 ? 7.98 -18.078 -16.062 1 87.88 119 ASP B C 1
ATOM 2066 O O . ASP B 1 119 ? 7.625 -19.25 -15.977 1 87.88 119 ASP B O 1
ATOM 2070 N N . ASP B 1 120 ? 9.109 -17.609 -15.578 1 87.94 120 ASP B N 1
ATOM 2071 C CA . ASP B 1 120 ? 10.039 -18.547 -14.953 1 87.94 120 ASP B CA 1
ATOM 2072 C C . ASP B 1 120 ? 9.875 -18.547 -13.43 1 87.94 120 ASP B C 1
ATOM 2074 O O . ASP B 1 120 ? 10.625 -19.219 -12.719 1 87.94 120 ASP B O 1
ATOM 2078 N N . GLU B 1 121 ? 8.922 -17.844 -12.883 1 89.81 121 GLU B N 1
ATOM 2079 C CA . GLU B 1 121 ? 8.766 -17.703 -11.438 1 89.81 121 GLU B CA 1
ATOM 2080 C C . GLU B 1 121 ? 7.949 -18.844 -10.852 1 89.81 121 GLU B C 1
ATOM 2082 O O . GLU B 1 121 ? 8.008 -19.109 -9.648 1 89.81 121 GLU B O 1
ATOM 2087 N N . SER B 1 122 ? 7.176 -19.484 -11.781 1 93.06 122 SER B N 1
ATOM 2088 C CA . SER B 1 122 ? 6.289 -20.562 -11.328 1 93.06 122 SER B CA 1
ATOM 2089 C C . SER B 1 122 ? 6.582 -21.859 -12.062 1 93.06 122 SER B C 1
ATOM 2091 O O . SER B 1 122 ? 6.957 -21.859 -13.234 1 93.06 122 SER B O 1
ATOM 2093 N N . THR B 1 123 ? 6.449 -22.984 -11.336 1 95.94 123 THR B N 1
ATOM 2094 C CA . THR B 1 123 ? 6.621 -24.281 -11.961 1 95.94 123 THR B CA 1
ATOM 2095 C C . THR B 1 123 ? 5.273 -24.859 -12.398 1 95.94 123 THR B C 1
ATOM 2097 O O . THR B 1 123 ? 5.211 -25.703 -13.289 1 95.94 123 THR B O 1
ATOM 2100 N N . GLU B 1 124 ? 4.262 -24.438 -11.734 1 96.94 124 GLU B N 1
ATOM 2101 C CA . GLU B 1 124 ? 2.887 -24.844 -12.016 1 96.94 124 GLU B CA 1
ATOM 2102 C C . GLU B 1 124 ? 1.906 -23.703 -11.727 1 96.94 124 GLU B C 1
ATOM 2104 O O . GLU B 1 124 ? 2.189 -22.828 -10.906 1 96.94 124 GLU B O 1
ATOM 2109 N N . VAL B 1 125 ? 0.866 -23.672 -12.445 1 97.44 125 VAL B N 1
ATOM 2110 C CA . VAL B 1 125 ? -0.28 -22.812 -12.195 1 97.44 125 VAL B CA 1
ATOM 2111 C C . VAL B 1 125 ? -1.57 -23.625 -12.281 1 97.44 125 VAL B C 1
ATOM 2113 O O . VAL B 1 125 ? -1.667 -24.562 -13.07 1 97.44 125 VAL B O 1
ATOM 2116 N N . GLY B 1 126 ? -2.576 -23.297 -11.43 1 96.88 126 GLY B N 1
ATOM 2117 C CA . GLY B 1 126 ? -3.811 -24.062 -11.477 1 96.88 126 GLY B CA 1
ATOM 2118 C C . GLY B 1 126 ? -4.949 -23.391 -10.719 1 96.88 126 GLY B C 1
ATOM 2119 O O . GLY B 1 126 ? -4.734 -22.438 -9.984 1 96.88 126 GLY B O 1
ATOM 2120 N N . TRP B 1 127 ? -6.105 -23.875 -11.031 1 98.12 127 TRP B N 1
ATOM 2121 C CA . TRP B 1 127 ? -7.328 -23.5 -10.32 1 98.12 127 TRP B CA 1
ATOM 2122 C C . TRP B 1 127 ? -7.656 -24.5 -9.227 1 98.12 127 TRP B C 1
ATOM 2124 O O . TRP B 1 127 ? -7.668 -25.719 -9.477 1 98.12 127 TRP B O 1
ATOM 2134 N N . PHE B 1 128 ? -7.941 -23.984 -8.062 1 98.5 128 PHE B N 1
ATOM 2135 C CA . PHE B 1 128 ? -8.203 -24.875 -6.938 1 98.5 128 PHE B CA 1
ATOM 2136 C C . PHE B 1 128 ? -9.445 -24.438 -6.176 1 98.5 128 PHE B C 1
ATOM 2138 O O . PHE B 1 128 ? -9.664 -23.234 -5.977 1 98.5 128 PHE B O 1
ATOM 2145 N N . ALA B 1 129 ? -10.258 -25.406 -5.758 1 98.25 129 ALA B N 1
ATOM 2146 C CA . ALA B 1 129 ? -11.344 -25.109 -4.832 1 98.25 129 ALA B CA 1
ATOM 2147 C C . ALA B 1 129 ? -10.805 -24.656 -3.477 1 98.25 129 ALA B C 1
ATOM 2149 O O . ALA B 1 129 ? -9.836 -25.234 -2.965 1 98.25 129 ALA B O 1
ATOM 2150 N N . PRO B 1 130 ? -11.414 -23.578 -2.893 1 98 130 PRO B N 1
ATOM 2151 C CA . PRO B 1 130 ? -10.938 -23.094 -1.591 1 98 130 PRO B CA 1
ATOM 2152 C C . PRO B 1 130 ? -10.898 -24.203 -0.536 1 98 130 PRO B C 1
ATOM 2154 O O . PRO B 1 130 ? -10.102 -24.141 0.398 1 98 130 PRO B O 1
ATOM 2157 N N . GLU B 1 131 ? -11.68 -25.219 -0.673 1 97.06 131 GLU B N 1
ATOM 2158 C CA . GLU B 1 131 ? -11.75 -26.312 0.298 1 97.06 131 GLU B CA 1
ATOM 2159 C C . GLU B 1 131 ? -10.781 -27.422 -0.055 1 97.06 131 GLU B C 1
ATOM 2161 O O . GLU B 1 131 ? -10.617 -28.375 0.707 1 97.06 131 GLU B O 1
ATOM 2166 N N . ALA B 1 132 ? -10.125 -27.359 -1.169 1 97.88 132 ALA B N 1
ATOM 2167 C CA . ALA B 1 132 ? -9.195 -28.375 -1.652 1 97.88 132 ALA B CA 1
ATOM 2168 C C . ALA B 1 132 ? -7.938 -27.734 -2.234 1 97.88 132 ALA B C 1
ATOM 2170 O O . ALA B 1 132 ? -7.617 -27.922 -3.408 1 97.88 132 ALA B O 1
ATOM 2171 N N . LEU B 1 133 ? -7.219 -27.078 -1.387 1 98.56 133 LEU B N 1
ATOM 2172 C CA . LEU B 1 133 ? -6.035 -26.359 -1.819 1 98.56 133 LEU B CA 1
ATOM 2173 C C . LEU B 1 133 ? -4.824 -27.281 -1.894 1 98.56 133 LEU B C 1
ATOM 2175 O O . LEU B 1 133 ? -4.723 -28.234 -1.133 1 98.56 133 LEU B O 1
ATOM 2179 N N . PRO B 1 134 ? -3.971 -26.984 -2.797 1 98.19 134 PRO B N 1
ATOM 2180 C CA . PRO B 1 134 ? -2.721 -27.75 -2.836 1 98.19 134 PRO B CA 1
ATOM 2181 C C . PRO B 1 134 ? -1.784 -27.406 -1.68 1 98.19 134 PRO B C 1
ATOM 2183 O O . PRO B 1 134 ? -2.002 -26.406 -0.977 1 98.19 134 PRO B O 1
ATOM 2186 N N . GLU B 1 135 ? -0.808 -28.297 -1.43 1 97.5 135 GLU B N 1
ATOM 2187 C CA . GLU B 1 135 ? 0.192 -28.094 -0.387 1 97.5 135 GLU B CA 1
ATOM 2188 C C . GLU B 1 135 ? 1.604 -28.281 -0.932 1 97.5 135 GLU B C 1
ATOM 2190 O O . GLU B 1 135 ? 1.814 -29.031 -1.888 1 97.5 135 GLU B O 1
ATOM 2195 N N . PRO B 1 136 ? 2.553 -27.578 -0.342 1 98.19 136 PRO B N 1
ATOM 2196 C CA . PRO B 1 136 ? 2.422 -26.625 0.764 1 98.19 136 PRO B CA 1
ATOM 2197 C C . PRO B 1 136 ? 2.039 -25.234 0.293 1 98.19 136 PRO B C 1
ATOM 2199 O O . PRO B 1 136 ? 2.398 -24.828 -0.816 1 98.19 136 PRO B O 1
ATOM 2202 N N . LEU B 1 137 ? 1.353 -24.406 1.154 1 98.44 137 LEU B N 1
ATOM 2203 C CA . LEU B 1 137 ? 0.983 -23.031 0.867 1 98.44 137 LEU B CA 1
ATOM 2204 C C . LEU B 1 137 ? 2.01 -22.062 1.446 1 98.44 137 LEU B C 1
ATOM 2206 O O . LEU B 1 137 ? 2.527 -22.281 2.545 1 98.44 137 LEU B O 1
ATOM 2210 N N . LEU B 1 138 ? 2.293 -21.062 0.624 1 96.75 138 LEU B N 1
ATOM 2211 C CA . LEU B 1 138 ? 3.002 -19.938 1.235 1 96.75 138 LEU B CA 1
ATOM 2212 C C . LEU B 1 138 ? 2.197 -19.344 2.391 1 96.75 138 LEU B C 1
ATOM 2214 O O . LEU B 1 138 ? 0.974 -19.219 2.299 1 96.75 138 LEU B O 1
ATOM 2218 N N . ALA B 1 139 ? 2.871 -18.922 3.424 1 96 139 ALA B N 1
ATOM 2219 C CA . ALA B 1 139 ? 2.248 -18.5 4.68 1 96 139 ALA B CA 1
ATOM 2220 C C . ALA B 1 139 ? 1.264 -17.359 4.449 1 96 139 ALA B C 1
ATOM 2222 O O . ALA B 1 139 ? 0.266 -17.234 5.164 1 96 139 ALA B O 1
ATOM 2223 N N . SER B 1 140 ? 1.502 -16.484 3.48 1 96.75 140 SER B N 1
ATOM 2224 C CA . SER B 1 140 ? 0.658 -15.32 3.236 1 96.75 140 SER B CA 1
ATOM 2225 C C . SER B 1 140 ? -0.607 -15.703 2.475 1 96.75 140 SER B C 1
ATOM 2227 O O . SER B 1 140 ? -1.563 -14.93 2.42 1 96.75 140 SER B O 1
ATOM 2229 N N . THR B 1 141 ? -0.679 -16.828 1.843 1 98.12 141 THR B N 1
ATOM 2230 C CA . THR B 1 141 ? -1.706 -17.203 0.878 1 98.12 141 THR B CA 1
ATOM 2231 C C . THR B 1 141 ? -3.064 -17.344 1.562 1 98.12 141 THR B C 1
ATOM 2233 O O . THR B 1 141 ? -4.047 -16.734 1.128 1 98.12 141 THR B O 1
ATOM 2236 N N . PRO B 1 142 ? -3.182 -18.047 2.742 1 98.12 142 PRO B N 1
ATOM 2237 C CA . PRO B 1 142 ? -4.512 -18.234 3.33 1 98.12 142 PRO B CA 1
ATOM 2238 C C . PRO B 1 142 ? -5.172 -16.922 3.727 1 98.12 142 PRO B C 1
ATOM 2240 O O . PRO B 1 142 ? -6.371 -16.734 3.496 1 98.12 142 PRO B O 1
ATOM 2243 N N . GLY B 1 143 ? -4.414 -16.062 4.328 1 98 143 GLY B N 1
ATOM 2244 C CA . GLY B 1 143 ? -4.973 -14.781 4.73 1 98 143 GLY B CA 1
ATOM 2245 C C . GLY B 1 143 ? -5.445 -13.945 3.561 1 98 143 GLY B C 1
ATOM 2246 O O . GLY B 1 143 ? -6.523 -13.352 3.613 1 98 143 GLY B O 1
ATOM 2247 N N . ARG B 1 144 ? -4.668 -13.852 2.504 1 98.44 144 ARG B N 1
ATOM 2248 C CA . ARG B 1 144 ? -5.031 -13.102 1.306 1 98.44 144 ARG B CA 1
ATOM 2249 C C . ARG B 1 144 ? -6.277 -13.688 0.647 1 98.44 144 ARG B C 1
ATOM 2251 O O . ARG B 1 144 ? -7.168 -12.945 0.228 1 98.44 144 ARG B O 1
ATOM 2258 N N . MET B 1 145 ? -6.289 -15.008 0.57 1 98.75 145 MET B N 1
ATOM 2259 C CA . MET B 1 145 ? -7.445 -15.688 -0.007 1 98.75 145 MET B CA 1
ATOM 2260 C C . MET B 1 145 ? -8.703 -15.398 0.801 1 98.75 145 MET B C 1
ATOM 2262 O O . MET B 1 145 ? -9.75 -15.055 0.235 1 98.75 145 MET B O 1
ATOM 2266 N N . ARG B 1 146 ? -8.609 -15.539 2.109 1 98.5 146 ARG B N 1
ATOM 2267 C CA . ARG B 1 146 ? -9.766 -15.297 2.965 1 98.5 146 ARG B CA 1
ATOM 2268 C C . ARG B 1 146 ? -10.289 -13.883 2.787 1 98.5 146 ARG B C 1
ATOM 2270 O O . ARG B 1 146 ? -11.5 -13.672 2.674 1 98.5 146 ARG B O 1
ATOM 2277 N N . ALA B 1 147 ? -9.422 -12.938 2.779 1 98.62 147 ALA B N 1
ATOM 2278 C CA . ALA B 1 147 ? -9.82 -11.539 2.602 1 98.62 147 ALA B CA 1
ATOM 2279 C C . ALA B 1 147 ? -10.562 -11.344 1.28 1 98.62 147 ALA B C 1
ATOM 2281 O O . ALA B 1 147 ? -11.602 -10.688 1.236 1 98.62 147 ALA B O 1
ATOM 2282 N N . ALA B 1 148 ? -10.031 -11.883 0.234 1 98.75 148 ALA B N 1
ATOM 2283 C CA . ALA B 1 148 ? -10.617 -11.703 -1.091 1 98.75 148 ALA B CA 1
ATOM 2284 C C . ALA B 1 148 ? -11.969 -12.406 -1.188 1 98.75 148 ALA B C 1
ATOM 2286 O O . ALA B 1 148 ? -12.922 -11.859 -1.746 1 98.75 148 ALA B O 1
ATOM 2287 N N . LEU B 1 149 ? -12.016 -13.641 -0.659 1 98.56 149 LEU B N 1
ATOM 2288 C CA . LEU B 1 149 ? -13.266 -14.391 -0.698 1 98.56 149 LEU B CA 1
ATOM 2289 C C . LEU B 1 149 ? -14.344 -13.695 0.131 1 98.56 149 LEU B C 1
ATOM 2291 O O . LEU B 1 149 ? -15.508 -13.633 -0.279 1 98.56 149 LEU B O 1
ATOM 2295 N N . ASP B 1 150 ? -13.969 -13.242 1.312 1 98.12 150 ASP B N 1
ATOM 2296 C CA . ASP B 1 150 ? -14.906 -12.469 2.125 1 98.12 150 ASP B CA 1
ATOM 2297 C C . ASP B 1 150 ? -15.406 -11.234 1.371 1 98.12 150 ASP B C 1
ATOM 2299 O O . ASP B 1 150 ? -16.594 -10.922 1.397 1 98.12 150 ASP B O 1
ATOM 2303 N N . TRP B 1 151 ? -14.516 -10.523 0.746 1 98.12 151 TRP B N 1
ATOM 2304 C CA . TRP B 1 151 ? -14.875 -9.344 -0.025 1 98.12 151 TRP B CA 1
ATOM 2305 C C . TRP B 1 151 ? -15.828 -9.703 -1.156 1 98.12 151 TRP B C 1
ATOM 2307 O O . TRP B 1 151 ? -16.844 -9.016 -1.366 1 98.12 151 TRP B O 1
ATOM 2317 N N . LEU B 1 152 ? -15.516 -10.727 -1.893 1 97.75 152 LEU B N 1
ATOM 2318 C CA . LEU B 1 152 ? -16.359 -11.148 -3.008 1 97.75 152 LEU B CA 1
ATOM 2319 C C . LEU B 1 152 ? -17.75 -11.516 -2.523 1 97.75 152 LEU B C 1
ATOM 2321 O O . LEU B 1 152 ? -18.734 -11.289 -3.229 1 97.75 152 LEU B O 1
ATOM 2325 N N . ALA B 1 153 ? -17.812 -12.102 -1.369 1 97.75 153 ALA B N 1
ATOM 2326 C CA . ALA B 1 153 ? -19.094 -12.492 -0.8 1 97.75 153 ALA B CA 1
ATOM 2327 C C . ALA B 1 153 ? -19.891 -11.273 -0.37 1 97.75 153 ALA B C 1
ATOM 2329 O O . ALA B 1 153 ? -21.125 -11.266 -0.466 1 97.75 153 ALA B O 1
ATOM 2330 N N . ASP B 1 154 ? -19.203 -10.211 0.117 1 97.88 154 ASP B N 1
ATOM 2331 C CA . ASP B 1 154 ? -19.844 -8.984 0.586 1 97.88 154 ASP B CA 1
ATOM 2332 C C . ASP B 1 154 ? -18.922 -7.785 0.427 1 97.88 154 ASP B C 1
ATOM 2334 O O . ASP B 1 154 ? -18.297 -7.348 1.393 1 97.88 154 ASP B O 1
ATOM 2338 N N . PRO B 1 155 ? -18.969 -7.172 -0.732 1 95.5 155 PRO B N 1
ATOM 2339 C CA . PRO B 1 155 ? -18.078 -6.039 -0.988 1 95.5 155 PRO B CA 1
ATOM 2340 C C . PRO B 1 155 ? -18.297 -4.887 -0.011 1 95.5 155 PRO B C 1
ATOM 2342 O O . PRO B 1 155 ? -17.391 -4.082 0.206 1 95.5 155 PRO B O 1
ATOM 2345 N N . ALA B 1 156 ? -19.406 -4.797 0.618 1 95.69 156 ALA B N 1
ATOM 2346 C CA . ALA B 1 156 ? -19.719 -3.705 1.533 1 95.69 156 ALA B CA 1
ATOM 2347 C C . ALA B 1 156 ? -18.891 -3.803 2.812 1 95.69 156 ALA B C 1
ATOM 2349 O O . ALA B 1 156 ? -18.812 -2.842 3.578 1 95.69 156 ALA B O 1
ATOM 2350 N N . ARG B 1 157 ? -18.297 -4.941 3.049 1 92.38 157 ARG B N 1
ATOM 2351 C CA . ARG B 1 157 ? -17.438 -5.133 4.215 1 92.38 157 ARG B CA 1
ATOM 2352 C C . ARG B 1 157 ? -16.156 -4.297 4.105 1 92.38 157 ARG B C 1
ATOM 2354 O O . ARG B 1 157 ? -15.516 -4.012 5.117 1 92.38 157 ARG B O 1
ATOM 2361 N N . GLY B 1 158 ? -15.766 -3.918 2.883 1 95.88 158 GLY B N 1
ATOM 2362 C CA . GLY B 1 158 ? -14.562 -3.131 2.668 1 95.88 158 GLY B CA 1
ATOM 2363 C C . GLY B 1 158 ? -13.289 -3.941 2.807 1 95.88 158 GLY B C 1
ATOM 2364 O O . GLY B 1 158 ? -13.336 -5.16 2.986 1 95.88 158 GLY B O 1
ATOM 2365 N N . ALA B 1 159 ? -12.188 -3.285 2.664 1 98.44 159 ALA B N 1
ATOM 2366 C CA . ALA B 1 159 ? -10.883 -3.934 2.748 1 98.44 159 ALA B CA 1
ATOM 2367 C C . ALA B 1 159 ? -10.539 -4.289 4.191 1 98.44 159 ALA B C 1
ATOM 2369 O O . ALA B 1 159 ? -10.789 -3.5 5.109 1 98.44 159 ALA B O 1
ATOM 2370 N N . ARG B 1 160 ? -9.992 -5.426 4.375 1 98.25 160 ARG B N 1
ATOM 2371 C CA . ARG B 1 160 ? -9.438 -5.777 5.676 1 98.25 160 ARG B CA 1
ATOM 2372 C C . ARG B 1 160 ? -8.109 -5.062 5.91 1 98.25 160 ARG B C 1
ATOM 2374 O O . ARG B 1 160 ? -7.328 -4.871 4.977 1 98.25 160 ARG B O 1
ATOM 2381 N N . PHE B 1 161 ? -7.961 -4.598 7.094 1 98.06 161 PHE B N 1
ATOM 2382 C CA . PHE B 1 161 ? -6.691 -4.004 7.5 1 98.06 161 PHE B CA 1
ATOM 2383 C C . PHE B 1 161 ? -6.391 -4.324 8.961 1 98.06 161 PHE B C 1
ATOM 2385 O O . PHE B 1 161 ? -7.277 -4.73 9.711 1 98.06 161 PHE B O 1
ATOM 2392 N N . GLN B 1 162 ? -5.121 -4.41 9.266 1 84.75 162 GLN B N 1
ATOM 2393 C CA . GLN B 1 162 ? -4.73 -4.566 10.664 1 84.75 162 GLN B CA 1
ATOM 2394 C C . GLN B 1 162 ? -4.238 -3.244 11.25 1 84.75 162 GLN B C 1
ATOM 2396 O O . GLN B 1 162 ? -3.768 -2.373 10.516 1 84.75 162 GLN B O 1
#

Foldseek 3Di:
DPDDPVVVVVCVPPPQDEDEAEKEFEWAAFPVRWTKWFQFPPPRAIATQMDGDDVPDDRQNRRQVSCCQAWVFGKDFDAWLAWEKDDWDADPSNHIYIYTYTYTAIYTDPGDDHTAGRDDGGPGMDIGHPVGDDDDHDPCHVVSNVSNVVCVVPVVVDYDYD/DPDDPVVVVVCVPPPQDEDEAEKEFEWAAFPVRWTKWFQFPPPRAIATQMDGDDVPDDRQNRRQVSCCQAWVFGKDFDAWLAWEKDDWDADPSNHIYIYTYTYTAIYTDPGDDHTAGRDDGGPGMDIGHPVGDDDDHDPCHVVSNVSNVVCVVPVVVDYDYD

Secondary structure (DSSP, 8-state):
----HHHHHHHHHHTT--EEEEEEEEEEB-TTS-EEEEEETTT--EE-EEEPPPTT--HHHHHHHHHHHHHS--EEEEEEEEEEEPPPEE-TTS-EEEEEEEEEEEEETTSSPPP---SSSEEEEEEE-TTS--SSBPTTHHHHHHHHHHHHH-GGG--EE-/----HHHHHHHHHHTT--EEEEEEEEEEB-TTS-EEEEEETTT--EE-EEEPPPTT--HHHHHHHHHHHHHS--EEEEEEEEEEEPPPEE-TTS-EEEEEEEEEEEEETTSSPPP---SSSEEEEEEE-TTS--SSBPTTHHHHHHHHHHHHH-GGG--EE-